Protein AF-A0A8S1HW71-F1 (afdb_monomer_lite)

Structure (mmCIF, N/CA/C/O backbone):
data_AF-A0A8S1HW71-F1
#
_entry.id   AF-A0A8S1HW71-F1
#
loop_
_atom_site.group_PDB
_atom_site.id
_atom_site.type_symbol
_atom_site.label_atom_id
_atom_site.label_alt_id
_atom_site.label_comp_id
_atom_site.label_asym_id
_atom_site.label_entity_id
_atom_site.label_seq_id
_atom_site.pdbx_PDB_ins_code
_atom_site.Cartn_x
_atom_site.Cartn_y
_atom_site.Cartn_z
_atom_site.occupancy
_atom_site.B_iso_or_equiv
_atom_site.auth_seq_id
_atom_site.auth_comp_id
_atom_site.auth_asym_id
_atom_site.auth_atom_id
_atom_site.pdbx_PDB_model_num
ATOM 1 N N . MET A 1 1 ? -9.263 -50.826 41.112 1.00 39.62 1 MET A N 1
ATOM 2 C CA . MET A 1 1 ? -8.746 -49.508 41.526 1.00 39.62 1 MET A CA 1
ATOM 3 C C . MET A 1 1 ? -7.378 -49.355 40.882 1.00 39.62 1 MET A C 1
ATOM 5 O O . MET A 1 1 ? -6.538 -50.204 41.133 1.00 39.62 1 MET A O 1
ATOM 9 N N . ILE A 1 2 ? -7.280 -48.391 39.962 1.00 37.78 2 ILE A N 1
ATOM 10 C CA . ILE A 1 2 ? -6.147 -47.737 39.270 1.00 37.78 2 ILE A CA 1
ATOM 11 C C . ILE A 1 2 ? -6.720 -47.390 37.885 1.00 37.78 2 ILE A C 1
ATOM 13 O O . ILE A 1 2 ? -6.918 -48.259 37.039 1.00 37.78 2 ILE A O 1
ATOM 17 N N . LEU A 1 3 ? -7.130 -46.129 37.744 1.00 34.22 3 LEU A N 1
ATOM 18 C CA . LEU A 1 3 ? -7.627 -45.517 36.515 1.00 34.22 3 LEU A CA 1
ATOM 19 C C . LEU A 1 3 ? -6.429 -44.887 35.801 1.00 34.22 3 LEU A C 1
ATOM 21 O O . LEU A 1 3 ? -5.681 -44.134 36.415 1.00 34.22 3 LEU A O 1
ATOM 25 N N . SER A 1 4 ? -6.262 -45.230 34.526 1.00 36.75 4 SER A N 1
ATOM 26 C CA . SER A 1 4 ? -5.288 -44.631 33.613 1.00 36.75 4 SER A CA 1
ATOM 27 C C . SER A 1 4 ? -5.707 -43.201 33.273 1.00 36.75 4 SER A C 1
ATOM 29 O O . SER A 1 4 ? -6.849 -42.967 32.874 1.00 36.75 4 SER A O 1
ATOM 31 N N . GLU A 1 5 ? -4.772 -42.268 33.426 1.00 39.00 5 GLU A N 1
ATOM 32 C CA . GLU A 1 5 ? -4.938 -40.832 33.210 1.00 39.00 5 GLU A CA 1
ATOM 33 C C . GLU A 1 5 ? -5.181 -40.495 31.731 1.00 39.00 5 GLU A C 1
ATOM 35 O O . GLU A 1 5 ? -4.517 -41.008 30.829 1.00 39.00 5 GLU A O 1
ATOM 40 N N . LYS A 1 6 ? -6.156 -39.609 31.499 1.00 35.66 6 LYS A N 1
ATOM 41 C CA . LYS A 1 6 ? -6.330 -38.860 30.253 1.00 35.66 6 LYS A CA 1
ATOM 42 C C . LYS A 1 6 ? -5.440 -37.623 30.339 1.00 35.66 6 LYS A C 1
ATOM 44 O O . LYS A 1 6 ? -5.619 -36.825 31.253 1.00 35.66 6 LYS A O 1
ATOM 49 N N . VAL A 1 7 ? -4.548 -37.439 29.372 1.00 36.91 7 VAL A N 1
ATOM 50 C CA . VAL A 1 7 ? -3.836 -36.172 29.173 1.00 36.91 7 VAL A CA 1
ATOM 51 C C . VAL A 1 7 ? -4.633 -35.342 28.167 1.00 36.91 7 VAL A C 1
ATOM 53 O O . VAL A 1 7 ? -4.848 -35.771 27.035 1.00 36.91 7 VAL A O 1
ATOM 56 N N . SER A 1 8 ? -5.104 -34.182 28.617 1.00 33.44 8 SER A N 1
ATOM 57 C CA . SER A 1 8 ? -5.686 -33.109 27.805 1.00 33.44 8 SER A CA 1
ATOM 58 C C . SER A 1 8 ? -4.623 -32.017 27.654 1.00 33.44 8 SER A C 1
ATOM 60 O O . SER A 1 8 ? -4.017 -31.672 28.667 1.00 33.44 8 SER A O 1
ATOM 62 N N . PRO A 1 9 ? -4.359 -31.467 26.459 1.00 36.03 9 PRO A N 1
ATOM 63 C CA . PRO A 1 9 ? -3.511 -30.290 26.340 1.00 36.03 9 PRO A CA 1
ATOM 64 C C . PRO A 1 9 ? -4.330 -29.021 26.617 1.00 36.03 9 PRO A C 1
ATOM 66 O O . PRO A 1 9 ? -5.230 -28.675 25.852 1.00 36.03 9 PRO A O 1
ATOM 69 N N . ASP A 1 10 ? -4.010 -28.347 27.723 1.00 32.25 10 ASP A N 1
ATOM 70 C CA . ASP A 1 10 ? -4.411 -26.965 27.993 1.00 32.25 10 ASP A CA 1
ATOM 71 C C . ASP A 1 10 ? -3.719 -26.031 26.989 1.00 32.25 10 ASP A C 1
ATOM 73 O O . ASP A 1 10 ? -2.493 -25.926 26.956 1.00 32.25 10 ASP A O 1
ATOM 77 N N . TYR A 1 11 ? -4.515 -25.347 26.168 1.00 33.41 11 TYR A N 1
ATOM 78 C CA . TYR A 1 11 ? -4.090 -24.180 25.400 1.00 33.41 11 TYR A CA 1
ATOM 79 C C . TYR A 1 11 ? -4.525 -22.929 26.163 1.00 33.41 11 TYR A C 1
ATOM 81 O O . TYR A 1 11 ? -5.637 -22.435 25.997 1.00 33.41 11 TYR A O 1
ATOM 89 N N . THR A 1 12 ? -3.627 -22.401 26.987 1.00 35.25 12 THR A N 1
ATOM 90 C CA . THR A 1 12 ? -3.709 -21.029 27.496 1.00 35.25 12 THR A CA 1
ATOM 91 C C . THR A 1 12 ? -2.371 -20.355 27.238 1.00 35.25 12 THR A C 1
ATOM 93 O O . THR A 1 12 ? -1.457 -20.465 28.050 1.00 35.25 12 THR A O 1
ATOM 96 N N . ASN A 1 13 ? -2.247 -19.676 26.096 1.00 34.91 13 ASN A N 1
ATOM 97 C CA . ASN A 1 13 ? -1.233 -18.640 25.929 1.00 34.91 13 ASN A CA 1
ATOM 98 C C . ASN A 1 13 ? -1.902 -17.294 26.194 1.00 34.91 13 ASN A C 1
ATOM 100 O O . ASN A 1 13 ? -2.591 -16.729 25.348 1.00 34.91 13 ASN A O 1
ATOM 104 N N . ASP A 1 14 ? -1.711 -16.862 27.431 1.00 35.50 14 ASP A N 1
ATOM 105 C CA . ASP A 1 14 ? -1.925 -15.523 27.949 1.00 35.50 14 ASP A CA 1
ATOM 106 C C . ASP A 1 14 ? -0.895 -14.589 27.289 1.00 35.50 14 ASP A C 1
ATOM 108 O O . ASP A 1 14 ? 0.295 -14.642 27.598 1.00 35.50 14 ASP A O 1
ATOM 112 N N . VAL A 1 15 ? -1.328 -13.794 26.308 1.00 36.97 15 VAL A N 1
ATOM 113 C CA . VAL A 1 15 ? -0.521 -12.711 25.726 1.00 36.97 15 VAL A CA 1
ATOM 114 C C . VAL A 1 15 ? -1.067 -11.410 26.289 1.00 36.97 15 VAL A C 1
ATOM 116 O O . VAL A 1 15 ? -1.850 -10.705 25.659 1.00 36.97 15 VAL A O 1
ATOM 119 N N . SER A 1 16 ? -0.693 -11.117 27.530 1.00 39.41 16 SER A N 1
ATOM 120 C CA . SER A 1 16 ? -0.980 -9.840 28.167 1.00 39.41 16 SER A CA 1
ATOM 121 C C . SER A 1 16 ? 0.298 -9.274 28.783 1.00 39.41 16 SER A C 1
ATOM 123 O O . SER A 1 16 ? 0.842 -9.829 29.734 1.00 39.41 16 SER A O 1
ATOM 125 N N . LYS A 1 17 ? 0.664 -8.096 28.263 1.00 37.34 17 LYS A N 1
ATOM 126 C CA . LYS A 1 17 ? 1.333 -6.992 28.964 1.00 37.34 17 LYS A CA 1
ATOM 127 C C . LYS A 1 17 ? 2.817 -7.161 29.280 1.00 37.34 17 LYS A C 1
ATOM 129 O O . LYS A 1 17 ? 3.179 -7.419 30.415 1.00 37.34 17 LYS A O 1
ATOM 134 N N . ASP A 1 18 ? 3.636 -6.768 28.309 1.00 32.91 18 ASP A N 1
ATOM 135 C CA . ASP A 1 18 ? 4.897 -6.066 28.569 1.00 32.91 18 ASP A CA 1
ATOM 136 C C . ASP A 1 18 ? 5.065 -4.922 27.550 1.00 32.91 18 ASP A C 1
ATOM 138 O O . ASP A 1 18 ? 5.831 -4.995 26.594 1.00 32.91 18 ASP A O 1
ATOM 142 N N . PHE A 1 19 ? 4.306 -3.837 27.743 1.00 37.56 19 PHE A N 1
ATOM 143 C CA . PHE A 1 19 ? 4.608 -2.545 27.120 1.00 37.56 19 PHE A CA 1
ATOM 144 C C . PHE A 1 19 ? 5.728 -1.878 27.929 1.00 37.56 19 PHE A C 1
ATOM 146 O O . PHE A 1 19 ? 5.490 -1.301 28.994 1.00 37.56 19 PHE A O 1
ATOM 153 N N . LEU A 1 20 ? 6.965 -1.987 27.442 1.00 31.84 20 LEU A N 1
ATOM 154 C CA . LEU A 1 20 ? 8.115 -1.273 27.996 1.00 31.84 20 LEU A CA 1
ATOM 155 C C . LEU A 1 20 ? 8.081 0.223 27.608 1.00 31.84 20 LEU A C 1
ATOM 157 O O . LEU A 1 20 ? 7.573 0.582 26.545 1.00 31.84 20 LEU A O 1
ATOM 161 N N . PRO A 1 21 ? 8.628 1.124 28.447 1.00 33.38 21 PRO A N 1
ATOM 162 C CA . PRO A 1 21 ? 8.597 2.562 28.200 1.00 33.38 21 PRO A CA 1
ATOM 163 C C . PRO A 1 21 ? 9.678 2.964 27.182 1.00 33.38 21 PRO A C 1
ATOM 165 O O . PRO A 1 21 ? 10.867 2.986 27.503 1.00 33.38 21 PRO A O 1
ATOM 168 N N . PHE A 1 22 ? 9.276 3.310 25.957 1.00 34.25 22 PHE A N 1
ATOM 169 C CA . PHE A 1 22 ? 10.193 3.710 24.885 1.00 34.25 22 PHE A CA 1
ATOM 170 C C . PHE A 1 22 ? 10.829 5.089 25.147 1.00 34.25 22 PHE A C 1
ATOM 172 O O . PHE A 1 22 ? 10.153 6.119 25.186 1.00 34.25 22 PHE A O 1
ATOM 179 N N . LYS A 1 23 ? 12.159 5.112 25.315 1.00 28.73 23 LYS A N 1
ATOM 180 C CA . LYS A 1 23 ? 13.001 6.318 25.336 1.00 28.73 23 LYS A CA 1
ATOM 181 C C . LYS A 1 23 ? 13.637 6.524 23.956 1.00 28.73 23 LYS A C 1
ATOM 183 O O . LYS A 1 23 ? 14.448 5.709 23.555 1.00 28.73 23 LYS A O 1
ATOM 188 N N . ASN A 1 24 ? 13.305 7.638 23.300 1.00 32.97 24 ASN A N 1
ATOM 189 C CA . ASN A 1 24 ? 14.103 8.412 22.327 1.00 32.97 24 ASN A CA 1
ATOM 190 C C . ASN A 1 24 ? 15.183 7.693 21.486 1.00 32.97 24 ASN A C 1
ATOM 192 O O . ASN A 1 24 ? 16.311 8.176 21.401 1.00 32.97 24 ASN A O 1
ATOM 196 N N . GLU A 1 25 ? 14.831 6.625 20.786 1.00 28.47 25 GLU A N 1
ATOM 197 C CA . GLU A 1 25 ? 15.665 6.038 19.738 1.00 28.47 25 GLU A CA 1
ATOM 198 C C . GLU A 1 25 ? 14.789 5.889 18.487 1.00 28.47 25 GLU A C 1
ATOM 200 O O . GLU A 1 25 ? 13.653 5.423 18.549 1.00 28.47 25 GLU A O 1
ATOM 205 N N . GLN A 1 26 ? 15.271 6.431 17.368 1.00 31.22 26 GLN A N 1
ATOM 206 C CA . GLN A 1 26 ? 14.587 6.443 16.076 1.00 31.22 26 GLN A CA 1
ATOM 207 C C . GLN A 1 26 ? 14.594 5.032 15.484 1.00 31.22 26 GLN A C 1
ATOM 209 O O . GLN A 1 26 ? 15.420 4.709 14.632 1.00 31.22 26 GLN A O 1
ATOM 214 N N . TYR A 1 27 ? 13.687 4.191 15.956 1.00 27.80 27 TYR A N 1
ATOM 215 C CA . TYR A 1 27 ? 13.429 2.886 15.374 1.00 27.80 27 TYR A CA 1
ATOM 216 C C . TYR A 1 27 ? 12.517 3.059 14.157 1.00 27.80 27 TYR A C 1
ATOM 218 O O . TYR A 1 27 ? 11.415 3.599 14.255 1.00 27.80 27 TYR A O 1
ATOM 226 N N . MET A 1 28 ? 13.015 2.659 12.988 1.00 27.14 28 MET A N 1
ATOM 227 C CA . MET A 1 28 ? 12.242 2.604 11.752 1.00 27.14 28 MET A CA 1
ATOM 228 C C . MET A 1 28 ? 11.650 1.203 11.673 1.00 27.14 28 MET A C 1
ATOM 230 O O . MET A 1 28 ? 12.304 0.262 11.240 1.00 27.14 28 MET A O 1
ATOM 234 N N . PHE A 1 29 ? 10.437 1.051 12.177 1.00 29.52 29 PHE A N 1
ATOM 235 C CA . PHE A 1 29 ? 9.774 -0.240 12.200 1.00 29.52 29 PHE A CA 1
ATOM 236 C C . PHE A 1 29 ? 9.128 -0.531 10.848 1.00 29.52 29 PHE A C 1
ATOM 238 O O . PHE A 1 29 ? 8.573 0.375 10.217 1.00 29.52 29 PHE A O 1
ATOM 245 N N . THR A 1 30 ? 9.136 -1.801 10.444 1.00 34.84 30 THR A N 1
ATOM 246 C CA . THR A 1 30 ? 8.197 -2.264 9.427 1.00 34.84 30 THR A CA 1
ATOM 247 C C . THR A 1 30 ? 6.871 -2.530 10.087 1.00 34.84 30 THR A C 1
ATOM 249 O O . THR A 1 30 ? 6.766 -3.385 10.974 1.00 34.84 30 THR A O 1
ATOM 252 N N . ALA A 1 31 ? 5.866 -1.791 9.646 1.00 48.28 31 ALA A N 1
ATOM 253 C CA . ALA A 1 31 ? 4.531 -1.946 10.165 1.00 48.28 31 ALA A CA 1
ATOM 254 C C . ALA A 1 31 ? 3.528 -2.400 9.117 1.00 48.28 31 ALA A C 1
ATOM 256 O O . ALA A 1 31 ? 3.678 -2.184 7.919 1.00 48.28 31 ALA A O 1
ATOM 257 N N . VAL A 1 32 ? 2.521 -3.100 9.602 1.00 50.88 32 VAL A N 1
ATOM 258 C CA . VAL A 1 32 ? 1.496 -3.755 8.812 1.00 50.88 32 VAL A CA 1
ATOM 259 C C . VAL A 1 32 ? 0.204 -3.046 9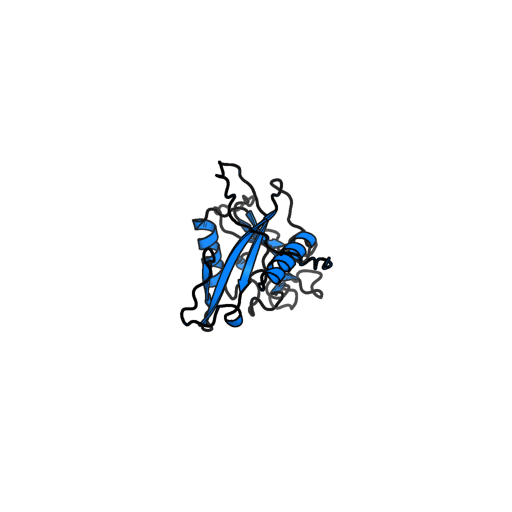.099 1.00 50.88 32 VAL A C 1
ATOM 261 O O . VAL A 1 32 ? -0.161 -2.858 10.260 1.00 50.88 32 VAL A O 1
ATOM 264 N N . ILE A 1 33 ? -0.446 -2.612 8.029 1.00 53.00 33 ILE A N 1
ATOM 265 C CA . ILE A 1 33 ? -1.682 -1.867 8.130 1.00 53.00 33 ILE A CA 1
ATOM 266 C C . ILE A 1 33 ? -2.808 -2.836 7.804 1.00 53.00 33 ILE A C 1
ATOM 268 O O . ILE A 1 33 ? -2.898 -3.260 6.666 1.00 53.00 33 ILE A O 1
ATOM 272 N N . GLN A 1 34 ? -3.617 -3.231 8.778 1.00 52.00 34 GLN A N 1
ATOM 273 C CA . GLN A 1 34 ? -4.632 -4.275 8.601 1.00 52.00 34 GLN A CA 1
ATOM 274 C C . GLN A 1 34 ? -6.025 -3.685 8.436 1.00 52.00 34 GLN A C 1
ATOM 276 O O . GLN A 1 34 ? -6.423 -2.941 9.318 1.00 52.00 34 GLN A O 1
ATOM 281 N N . ALA A 1 35 ? -6.771 -4.048 7.389 1.00 48.25 35 ALA A N 1
ATOM 282 C CA . ALA A 1 35 ? -8.181 -3.693 7.210 1.00 48.25 35 ALA A CA 1
ATOM 283 C C . ALA A 1 35 ? -9.103 -4.917 7.371 1.00 48.25 35 ALA A C 1
ATOM 285 O O . ALA A 1 35 ? -8.786 -6.005 6.879 1.00 48.25 35 ALA A O 1
ATOM 286 N N . ALA A 1 36 ? -10.236 -4.737 8.055 1.00 54.53 36 ALA A N 1
ATOM 287 C CA . ALA A 1 36 ? -11.315 -5.722 8.190 1.00 54.53 36 ALA A CA 1
ATOM 288 C C . ALA A 1 36 ? -12.631 -5.157 7.625 1.00 54.53 36 ALA A C 1
ATOM 290 O O . ALA A 1 36 ? -12.899 -3.968 7.791 1.00 54.53 36 ALA A O 1
ATOM 291 N N . ASP A 1 37 ? -13.425 -6.012 6.973 1.00 51.53 37 ASP A N 1
ATOM 292 C CA . ASP A 1 37 ? -14.764 -5.695 6.451 1.00 51.53 37 ASP A CA 1
ATOM 293 C C . ASP A 1 37 ? -15.850 -5.890 7.534 1.00 51.53 37 ASP A C 1
ATOM 295 O O . ASP A 1 37 ? -15.637 -6.588 8.528 1.00 51.53 37 ASP A O 1
ATOM 299 N N . GLU A 1 38 ? -17.042 -5.324 7.329 1.00 47.16 38 GLU A N 1
ATOM 300 C CA . GLU A 1 38 ? -18.175 -5.331 8.268 1.00 47.16 38 GLU A CA 1
ATOM 301 C C . GLU A 1 38 ? -18.544 -6.736 8.775 1.00 47.16 38 GLU A C 1
ATOM 303 O O . GLU A 1 38 ? -19.018 -6.893 9.899 1.00 47.16 38 GLU A O 1
ATOM 308 N N . ALA A 1 39 ? -18.301 -7.779 7.973 1.00 41.66 39 ALA A N 1
ATOM 309 C CA . ALA A 1 39 ? -18.652 -9.162 8.295 1.00 41.66 39 ALA A CA 1
ATOM 310 C C . ALA A 1 39 ? -17.805 -9.799 9.419 1.00 41.66 39 ALA A C 1
ATOM 312 O O . ALA A 1 39 ? -18.205 -10.831 9.968 1.00 41.66 39 ALA A O 1
ATOM 313 N N . THR A 1 40 ? -16.648 -9.228 9.767 1.00 43.66 40 THR A N 1
ATOM 314 C CA . THR A 1 40 ? -15.814 -9.673 10.902 1.00 43.66 40 THR A CA 1
ATOM 315 C C . THR A 1 40 ? -16.001 -8.824 12.160 1.00 43.66 40 THR A C 1
ATOM 317 O O . THR A 1 40 ? -15.540 -9.228 13.232 1.00 43.66 40 THR A O 1
ATOM 320 N N . CYS A 1 41 ? -16.736 -7.714 12.073 1.00 38.66 41 CYS A N 1
ATOM 321 C CA . CYS A 1 41 ? -17.197 -6.948 13.225 1.00 38.66 41 CYS A CA 1
ATOM 322 C C . CYS A 1 41 ? -18.447 -7.619 13.821 1.00 38.66 41 CYS A C 1
ATOM 324 O O . CYS A 1 41 ? -19.387 -7.976 13.114 1.00 38.66 41 CYS A O 1
ATOM 326 N N . SER A 1 42 ? -18.437 -7.851 15.136 1.00 38.31 42 SER A N 1
ATOM 327 C CA . SER A 1 42 ? -19.538 -8.502 15.861 1.00 38.31 42 SER A CA 1
ATOM 328 C C . SER A 1 42 ? -20.899 -7.858 15.518 1.00 38.31 42 SER A C 1
ATOM 330 O O . SER A 1 42 ? -20.984 -6.632 15.503 1.00 38.31 42 SER A O 1
ATOM 332 N N . PRO A 1 43 ? -21.978 -8.636 15.293 1.00 41.81 43 PRO A N 1
ATOM 333 C CA . PRO A 1 43 ? -23.263 -8.140 14.777 1.00 41.81 43 PRO A CA 1
ATOM 334 C C . PRO A 1 43 ? -24.086 -7.255 15.741 1.00 41.81 43 PRO A C 1
ATOM 336 O O . PRO A 1 43 ? -25.242 -6.946 15.447 1.00 41.81 43 PRO A O 1
ATOM 339 N N . ASP A 1 44 ? -23.527 -6.812 16.869 1.00 43.31 44 ASP A N 1
ATOM 340 C CA . ASP A 1 44 ? -24.218 -5.944 17.830 1.00 43.31 44 ASP A CA 1
ATOM 341 C C . ASP A 1 44 ? -23.967 -4.453 17.536 1.00 43.31 44 ASP A C 1
ATOM 343 O O . ASP A 1 44 ? -23.104 -3.809 18.116 1.00 43.31 44 ASP A O 1
ATOM 347 N N . MET A 1 45 ? -24.752 -3.939 16.582 1.00 42.06 45 MET A N 1
ATOM 348 C CA . MET A 1 45 ? -25.315 -2.580 16.407 1.00 42.06 45 MET A CA 1
ATOM 349 C C . MET A 1 45 ? -24.663 -1.346 17.076 1.00 42.06 45 MET A C 1
ATOM 351 O O . MET A 1 45 ? -25.361 -0.431 17.506 1.00 42.06 45 MET A O 1
ATOM 355 N N . ASN A 1 46 ? -23.341 -1.263 17.055 1.00 51.91 46 ASN A N 1
ATOM 356 C CA . ASN A 1 46 ? -22.565 -0.040 16.872 1.00 51.91 46 ASN A CA 1
ATOM 357 C C . ASN A 1 46 ? -21.275 -0.500 16.189 1.00 51.91 46 ASN A C 1
ATOM 359 O O . ASN A 1 46 ? -20.451 -1.139 16.835 1.00 51.91 46 ASN A O 1
ATOM 363 N N . LEU A 1 47 ? -21.136 -0.261 14.878 1.00 62.88 47 LEU A N 1
ATOM 364 C CA . LEU A 1 47 ? -19.921 -0.576 14.110 1.00 62.88 47 LEU A CA 1
ATOM 365 C C . LEU A 1 47 ? -18.772 0.322 14.591 1.00 62.88 47 LEU A C 1
ATOM 367 O O . LEU A 1 47 ? -18.424 1.329 13.976 1.00 62.88 47 LEU A O 1
ATOM 371 N N . GLU A 1 48 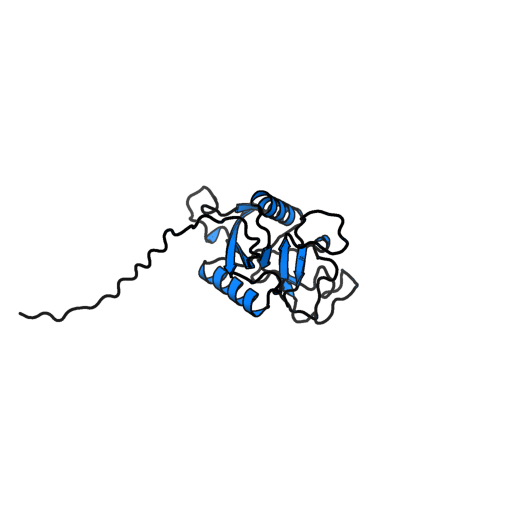? -18.237 -0.008 15.757 1.00 74.06 48 GLU A N 1
ATOM 372 C CA . GLU A 1 48 ? -17.043 0.586 16.324 1.00 74.06 48 GLU A CA 1
ATOM 373 C C . GLU A 1 48 ? -15.864 -0.331 16.024 1.00 74.06 48 GLU A C 1
ATOM 375 O O . GLU A 1 48 ? -15.946 -1.559 16.131 1.00 74.06 48 GLU A O 1
ATOM 380 N N . CYS A 1 49 ? -14.759 0.283 15.615 1.00 79.62 49 CYS A N 1
ATOM 381 C CA . CYS A 1 49 ? -13.519 -0.443 15.433 1.00 79.62 49 CYS A CA 1
ATOM 382 C C . CYS A 1 49 ? -13.016 -0.985 16.777 1.00 79.62 49 CYS A C 1
ATOM 384 O O . CYS A 1 49 ? -13.280 -0.365 17.812 1.00 79.62 49 CYS A O 1
ATOM 386 N N . PRO A 1 50 ? -12.290 -2.121 16.784 1.00 80.69 50 PRO A N 1
ATOM 387 C CA . PRO A 1 50 ? -11.673 -2.618 18.006 1.00 80.69 50 PRO A CA 1
ATOM 388 C C . PRO A 1 50 ? -10.776 -1.554 18.657 1.00 80.69 50 PRO A C 1
ATOM 390 O O . PRO A 1 50 ? -10.309 -0.622 18.000 1.00 80.69 50 PRO A O 1
ATOM 393 N N . GLU A 1 51 ? -10.520 -1.688 19.957 1.00 79.50 51 GLU A N 1
ATOM 394 C CA . GLU A 1 51 ? -9.657 -0.753 20.685 1.00 79.50 51 GLU A CA 1
ATOM 395 C C . GLU A 1 51 ? -8.284 -0.623 19.999 1.00 79.50 51 GLU A C 1
ATOM 397 O O . GLU A 1 51 ? -7.720 -1.619 19.557 1.00 79.50 51 GLU A O 1
ATOM 402 N N . GLU A 1 52 ? -7.765 0.606 19.893 1.00 80.31 52 GLU A N 1
ATOM 403 C CA . GLU A 1 52 ? -6.523 0.977 19.178 1.00 80.31 52 GLU A CA 1
ATOM 404 C C . GLU A 1 52 ? -6.582 0.947 17.637 1.00 80.31 52 GLU A C 1
ATOM 406 O O . GLU A 1 52 ? -5.645 1.414 16.981 1.00 80.31 52 GLU A O 1
ATOM 411 N N . TRP A 1 53 ? -7.684 0.486 17.038 1.00 84.00 53 TRP A N 1
ATOM 412 C CA . TRP A 1 53 ? -7.898 0.555 15.591 1.00 84.00 53 TRP A CA 1
ATOM 413 C C . TRP A 1 53 ? -8.461 1.923 15.216 1.00 84.00 53 TRP A C 1
ATOM 415 O O . TRP A 1 53 ? -9.343 2.466 15.884 1.00 84.00 53 TRP A O 1
ATOM 425 N N . PHE A 1 54 ? -7.968 2.489 14.121 1.00 84.69 54 PHE A N 1
ATOM 426 C CA . PHE A 1 54 ? -8.486 3.738 13.589 1.00 84.69 54 PHE A CA 1
ATOM 427 C C . PHE A 1 54 ? -9.583 3.469 12.561 1.00 84.69 54 PHE A C 1
ATOM 429 O O . PHE A 1 54 ? -9.522 2.506 11.803 1.00 84.69 54 PHE A O 1
ATOM 436 N N . ARG A 1 55 ? -10.598 4.328 12.544 1.00 85.06 55 ARG A N 1
ATOM 437 C CA . ARG A 1 55 ? -11.765 4.191 11.675 1.00 85.06 55 ARG A CA 1
ATOM 438 C C . ARG A 1 55 ? -11.637 5.070 10.432 1.00 85.06 55 ARG A C 1
ATOM 440 O O . ARG A 1 55 ? -11.328 6.254 10.555 1.00 85.06 55 ARG A O 1
ATOM 447 N N . ILE A 1 56 ? -11.955 4.512 9.268 1.00 83.44 56 ILE A N 1
ATOM 448 C CA . ILE A 1 56 ? -12.245 5.235 8.027 1.00 83.44 56 ILE A CA 1
ATOM 449 C C . ILE A 1 56 ? -13.688 4.947 7.632 1.00 83.44 56 ILE A C 1
ATOM 451 O O . ILE A 1 56 ? -14.083 3.793 7.498 1.00 83.44 56 ILE A O 1
ATOM 455 N N . ASP A 1 57 ? -14.456 6.007 7.406 1.00 82.00 57 ASP A N 1
ATOM 456 C CA . ASP A 1 57 ? -15.775 5.911 6.790 1.00 82.00 57 ASP A CA 1
ATOM 457 C C . ASP A 1 57 ? -15.634 6.050 5.276 1.00 82.00 57 ASP A C 1
ATOM 459 O O . ASP A 1 57 ? -15.174 7.087 4.784 1.00 82.00 57 ASP A O 1
ATOM 463 N N . ARG A 1 58 ? -16.024 5.013 4.533 1.00 78.62 58 ARG A N 1
ATOM 464 C CA . ARG A 1 58 ? -15.955 5.019 3.074 1.00 78.62 58 ARG A CA 1
ATOM 465 C C . ARG A 1 58 ? -17.197 5.635 2.449 1.00 78.62 58 ARG A C 1
ATOM 467 O O . ARG A 1 58 ? -18.294 5.651 3.008 1.00 78.62 58 ARG A O 1
ATOM 474 N N . SER A 1 59 ? -17.028 6.112 1.217 1.00 79.25 59 SER A N 1
ATOM 475 C CA . SER A 1 59 ? -18.113 6.732 0.441 1.00 79.25 59 SER A CA 1
ATOM 476 C C . SER A 1 59 ? -19.300 5.800 0.147 1.00 79.25 59 SER A C 1
ATOM 478 O O . SER A 1 59 ? -20.401 6.282 -0.115 1.00 79.25 59 SER A O 1
ATOM 480 N N . ASP A 1 60 ? -19.099 4.483 0.205 1.00 76.25 60 ASP A N 1
ATOM 481 C CA . ASP A 1 60 ? -20.120 3.451 -0.005 1.00 76.25 60 ASP A CA 1
ATOM 482 C C . ASP A 1 60 ? -20.833 3.029 1.292 1.00 76.25 60 ASP A C 1
ATOM 484 O O . ASP A 1 60 ? -21.617 2.085 1.286 1.00 76.25 60 ASP A O 1
ATOM 488 N N . SER A 1 61 ? -20.635 3.780 2.381 1.00 71.81 61 SER A N 1
ATOM 489 C CA . SER A 1 61 ? -21.152 3.501 3.729 1.00 71.81 61 SER A CA 1
ATOM 490 C C . SER A 1 61 ? -20.512 2.307 4.438 1.00 71.81 61 SER A C 1
ATOM 492 O O . SER A 1 61 ? -20.968 1.981 5.530 1.00 71.81 61 SER A O 1
ATOM 494 N N . THR A 1 62 ? -19.460 1.700 3.876 1.00 78.56 62 THR A N 1
ATOM 495 C CA . THR A 1 62 ? -18.668 0.697 4.598 1.00 78.56 62 THR A CA 1
ATOM 496 C C . THR A 1 62 ? -17.737 1.364 5.609 1.00 78.56 62 THR A C 1
ATOM 498 O O . THR A 1 62 ? -17.240 2.478 5.400 1.00 78.56 62 THR A O 1
ATOM 501 N N . VAL A 1 63 ? -17.496 0.680 6.727 1.00 81.00 63 VAL A N 1
ATOM 502 C CA . VAL A 1 63 ? -16.547 1.121 7.753 1.00 81.00 63 VAL A CA 1
ATOM 503 C C . VAL A 1 63 ? -15.291 0.276 7.680 1.00 81.00 63 VAL A C 1
ATOM 505 O O . VAL A 1 63 ? -15.341 -0.949 7.726 1.00 81.00 63 VAL A O 1
ATOM 508 N N . TRP A 1 64 ? -14.155 0.952 7.593 1.00 81.31 64 TRP A N 1
ATOM 509 C CA . TRP A 1 64 ? -12.843 0.338 7.557 1.00 81.31 64 TRP A CA 1
ATOM 510 C C . TRP A 1 64 ? -12.128 0.577 8.870 1.00 81.31 64 TRP A C 1
ATOM 512 O O . TRP A 1 64 ? -11.915 1.717 9.281 1.00 81.31 64 TRP A O 1
ATOM 522 N N . CYS A 1 65 ? -11.745 -0.509 9.525 1.00 84.25 65 CYS A N 1
ATOM 523 C CA . CYS A 1 65 ? -10.950 -0.452 10.735 1.00 84.25 65 CYS A CA 1
ATOM 524 C C . CYS A 1 65 ? -9.520 -0.786 10.386 1.00 84.25 65 CYS A C 1
ATOM 526 O O . CYS A 1 65 ? -9.255 -1.857 9.846 1.00 84.25 65 CYS A O 1
ATOM 528 N N . ILE A 1 66 ? -8.616 0.121 10.725 1.00 84.75 66 ILE A N 1
ATOM 529 C CA . ILE A 1 66 ? -7.215 0.002 10.400 1.00 84.75 66 ILE A CA 1
ATOM 530 C C . ILE A 1 66 ? -6.362 -0.042 11.663 1.00 84.75 66 ILE A C 1
ATOM 532 O O . ILE A 1 66 ? -6.358 0.886 12.472 1.00 84.75 66 ILE A O 1
ATOM 536 N N . PHE A 1 67 ? -5.575 -1.102 11.790 1.00 84.31 67 PHE A N 1
ATOM 537 C CA . PHE A 1 67 ? -4.555 -1.225 12.824 1.00 84.31 67 PHE A CA 1
ATOM 538 C C . PHE A 1 67 ? -3.165 -1.087 12.229 1.00 84.31 67 PHE A C 1
ATOM 540 O O . PHE A 1 67 ? -2.877 -1.670 11.187 1.00 84.31 67 PHE A O 1
ATOM 547 N N . VAL A 1 68 ? -2.301 -0.335 12.908 1.00 84.44 68 VAL A N 1
ATOM 548 C CA . VAL A 1 68 ? -0.891 -0.188 12.543 1.00 84.44 68 VAL A CA 1
ATOM 549 C C . VAL A 1 68 ? -0.066 -0.984 13.546 1.00 84.44 68 VAL A C 1
ATOM 551 O O . VAL A 1 68 ? 0.126 -0.549 14.678 1.00 84.44 68 VAL A O 1
ATOM 554 N N . SER A 1 69 ? 0.404 -2.158 13.129 1.00 77.50 69 SER A N 1
ATOM 555 C CA . SER A 1 69 ? 1.227 -3.049 13.955 1.00 77.50 69 SER A CA 1
ATOM 556 C C . SER A 1 69 ? 2.685 -2.961 13.559 1.00 77.50 69 SER A C 1
ATOM 558 O O . SER A 1 69 ? 2.960 -2.984 12.370 1.00 77.50 69 SER A O 1
ATOM 560 N N . PHE A 1 70 ? 3.613 -2.960 14.509 1.00 71.31 70 PHE A N 1
ATOM 561 C CA . PHE A 1 70 ? 5.044 -3.075 14.235 1.00 71.31 70 PHE A CA 1
ATOM 562 C C . PHE A 1 70 ? 5.457 -4.544 14.313 1.00 71.31 70 PHE A C 1
ATOM 564 O O . PHE A 1 70 ? 5.404 -5.141 15.386 1.00 71.31 70 PHE A O 1
ATOM 571 N N . LEU A 1 71 ? 5.832 -5.142 13.180 1.00 60.66 71 LEU A N 1
ATOM 572 C CA . LEU A 1 71 ? 6.165 -6.571 13.133 1.00 60.66 71 LEU A CA 1
ATOM 573 C C . LEU A 1 71 ? 7.656 -6.857 13.302 1.00 60.66 71 LEU A C 1
ATOM 575 O O . LEU A 1 71 ? 8.018 -7.994 13.599 1.00 60.66 71 LEU A O 1
ATOM 579 N N . MET A 1 72 ? 8.526 -5.875 13.065 1.00 59.19 72 MET A N 1
ATOM 580 C CA . MET A 1 72 ? 9.966 -6.111 12.992 1.00 59.19 72 MET A CA 1
ATOM 581 C C . MET A 1 72 ? 10.764 -4.893 13.467 1.00 59.19 72 MET A C 1
ATOM 583 O O . MET A 1 72 ? 10.531 -3.772 13.003 1.00 59.19 72 MET A O 1
ATOM 587 N N . ASP A 1 73 ? 11.732 -5.148 14.351 1.00 55.34 73 ASP A N 1
ATOM 588 C CA . ASP A 1 73 ? 12.826 -4.229 14.660 1.00 55.34 73 ASP A CA 1
ATOM 589 C C . ASP A 1 73 ? 13.825 -4.278 13.502 1.00 55.34 73 ASP A C 1
ATOM 591 O O . ASP A 1 73 ? 14.566 -5.252 13.350 1.00 55.34 73 ASP A O 1
ATOM 595 N N . PHE A 1 74 ? 13.836 -3.245 12.663 1.00 54.41 74 PHE A N 1
ATOM 596 C CA . PHE A 1 74 ? 14.860 -3.103 11.635 1.00 54.41 74 PHE A CA 1
ATOM 597 C C . PHE A 1 74 ? 15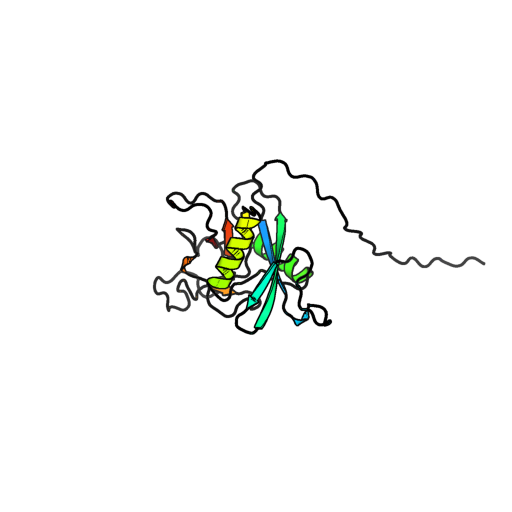.992 -2.206 12.106 1.00 54.41 74 PHE A C 1
ATOM 599 O O . PHE A 1 74 ? 15.776 -1.156 12.720 1.00 54.41 74 PHE A O 1
ATOM 606 N N . GLU A 1 75 ? 17.217 -2.598 11.749 1.00 52.66 75 GLU A N 1
ATOM 607 C CA . GLU A 1 75 ? 18.309 -1.641 11.682 1.00 52.66 75 GLU A CA 1
ATOM 608 C C . GLU A 1 75 ? 17.889 -0.534 10.712 1.00 52.66 75 GLU A C 1
ATOM 610 O O . GLU A 1 75 ? 17.486 -0.794 9.570 1.00 52.66 75 GLU A O 1
ATOM 615 N N . GLN A 1 76 ? 17.950 0.699 11.218 1.00 51.81 76 GLN A N 1
ATOM 616 C CA . GLN A 1 76 ? 17.815 1.934 10.459 1.00 51.81 76 GLN A CA 1
ATOM 617 C C . GLN A 1 76 ? 18.456 1.733 9.070 1.00 51.81 76 GLN A C 1
ATOM 619 O O . GLN A 1 76 ? 19.624 1.362 8.996 1.00 51.81 76 GLN A O 1
ATOM 624 N N . TYR A 1 77 ? 17.702 1.963 7.990 1.00 55.31 77 TYR A N 1
ATOM 625 C CA . TYR A 1 77 ? 18.158 1.976 6.584 1.00 55.31 77 TYR A CA 1
ATOM 626 C C . TYR A 1 77 ? 18.142 0.669 5.772 1.00 55.31 77 TYR A C 1
ATOM 628 O O . TYR A 1 77 ? 18.560 0.708 4.613 1.00 55.31 77 TYR A O 1
ATOM 636 N N . THR A 1 78 ? 17.638 -0.460 6.278 1.00 65.56 78 THR A N 1
ATOM 637 C CA . THR A 1 78 ? 17.355 -1.596 5.373 1.00 65.56 78 THR A CA 1
ATOM 638 C C . THR A 1 78 ? 16.057 -1.361 4.605 1.00 65.56 78 THR A C 1
ATOM 640 O O . THR A 1 78 ? 15.030 -1.001 5.182 1.00 65.56 78 THR A O 1
ATOM 643 N N . LEU A 1 79 ? 16.115 -1.503 3.277 1.00 70.88 79 LEU A N 1
ATOM 644 C CA . LEU A 1 79 ? 14.925 -1.398 2.443 1.00 70.88 79 LEU A CA 1
ATOM 645 C C . LEU A 1 79 ? 14.072 -2.656 2.638 1.00 70.88 79 LEU A C 1
ATOM 647 O O . LEU A 1 79 ? 14.620 -3.761 2.711 1.00 70.88 79 LEU A O 1
ATOM 651 N N . PRO A 1 80 ? 12.748 -2.495 2.784 1.00 75.06 80 PRO A N 1
ATOM 652 C CA . PRO A 1 80 ? 11.863 -3.616 3.001 1.00 75.06 80 PRO A CA 1
ATOM 653 C C . PRO A 1 80 ? 11.886 -4.521 1.773 1.00 75.06 80 PRO A C 1
ATOM 655 O O . PRO A 1 80 ? 12.045 -4.024 0.658 1.00 75.06 80 PRO A O 1
ATOM 658 N N . THR A 1 81 ? 11.675 -5.821 1.984 1.00 84.81 81 THR A N 1
ATOM 659 C CA . THR A 1 81 ? 11.729 -6.837 0.926 1.00 84.81 81 THR A CA 1
ATOM 660 C C . THR A 1 81 ? 10.390 -7.490 0.621 1.00 84.81 81 THR A C 1
ATOM 662 O O . THR A 1 81 ? 9.486 -7.523 1.459 1.00 84.81 81 THR A O 1
ATOM 665 N N . GLU A 1 82 ? 10.251 -8.069 -0.573 1.00 87.38 82 GLU A N 1
ATOM 666 C CA . GLU A 1 82 ? 9.029 -8.794 -0.954 1.00 87.38 82 GLU A CA 1
ATOM 667 C C . GLU A 1 82 ? 8.716 -9.965 -0.001 1.00 87.38 82 GLU A C 1
ATOM 669 O O . GLU A 1 82 ? 7.558 -10.198 0.352 1.00 87.38 82 GLU A O 1
ATOM 674 N N . ALA A 1 83 ? 9.740 -10.666 0.496 1.00 87.50 83 ALA A N 1
ATOM 675 C CA . ALA A 1 83 ? 9.563 -11.732 1.485 1.00 87.50 83 ALA A CA 1
ATOM 676 C C . ALA A 1 83 ? 8.969 -11.204 2.805 1.00 87.50 83 ALA A C 1
ATOM 678 O O . ALA A 1 83 ? 8.129 -11.854 3.434 1.00 87.50 83 ALA A O 1
ATOM 679 N N . GLN A 1 84 ? 9.374 -10.000 3.211 1.00 85.06 84 GLN A N 1
ATOM 680 C CA . GLN A 1 84 ? 8.840 -9.332 4.395 1.00 85.06 84 GLN A CA 1
ATOM 681 C C . GLN A 1 84 ? 7.413 -8.838 4.165 1.00 85.06 84 GLN A C 1
ATOM 683 O O . GLN A 1 84 ? 6.584 -8.979 5.061 1.00 85.06 84 GLN A O 1
ATOM 688 N N . TRP A 1 85 ? 7.101 -8.335 2.967 1.00 88.38 85 TRP A N 1
ATOM 689 C CA . TRP A 1 85 ? 5.727 -8.005 2.591 1.00 88.38 85 TRP A CA 1
ATOM 690 C C . TRP A 1 85 ? 4.827 -9.244 2.678 1.00 88.38 85 TRP A C 1
ATOM 692 O O . TRP A 1 85 ? 3.739 -9.179 3.241 1.00 88.38 85 TRP A O 1
ATOM 702 N N . SER A 1 86 ? 5.293 -10.401 2.187 1.00 89.00 86 SER A N 1
ATOM 703 C CA . SER A 1 86 ? 4.522 -11.652 2.265 1.00 89.00 86 SER A CA 1
ATOM 704 C C . SER A 1 86 ? 4.294 -12.083 3.711 1.00 89.00 86 SER A C 1
ATOM 706 O O . SER A 1 86 ? 3.179 -12.433 4.075 1.00 89.00 86 SER A O 1
ATOM 708 N N . THR A 1 87 ? 5.329 -11.994 4.550 1.00 85.75 87 THR A N 1
ATOM 709 C CA . THR A 1 87 ? 5.229 -12.298 5.987 1.00 85.75 87 THR A CA 1
ATOM 710 C C . THR A 1 87 ? 4.224 -11.375 6.686 1.00 85.75 87 THR A C 1
ATOM 712 O O . THR A 1 87 ? 3.465 -11.806 7.552 1.00 85.75 87 THR A O 1
ATOM 715 N N . ALA A 1 88 ? 4.199 -10.101 6.294 1.00 84.81 88 ALA A N 1
ATOM 716 C CA . ALA A 1 88 ? 3.248 -9.120 6.790 1.00 84.81 88 ALA A CA 1
ATOM 717 C C . ALA A 1 88 ? 1.802 -9.438 6.389 1.00 84.81 88 ALA A C 1
ATOM 719 O O . ALA A 1 88 ? 0.914 -9.379 7.238 1.00 84.81 88 ALA A O 1
ATOM 720 N N . GLU A 1 89 ? 1.559 -9.808 5.131 1.00 86.88 89 GLU A N 1
ATOM 721 C CA . GLU A 1 89 ? 0.231 -10.229 4.675 1.00 86.88 89 GLU A CA 1
ATOM 722 C C . GLU A 1 89 ? -0.227 -11.510 5.387 1.00 86.88 89 GLU A C 1
ATOM 724 O O . GLU A 1 89 ? -1.358 -11.565 5.859 1.00 86.88 89 GLU A O 1
ATOM 729 N N . ASP A 1 90 ? 0.652 -12.501 5.565 1.00 85.50 90 ASP A N 1
ATOM 730 C CA . ASP A 1 90 ? 0.330 -13.729 6.306 1.00 85.50 90 ASP A CA 1
ATOM 731 C C . ASP A 1 90 ? -0.082 -13.428 7.759 1.00 85.50 90 ASP A C 1
ATOM 733 O O . ASP A 1 90 ? -1.025 -14.028 8.284 1.00 85.50 90 ASP A O 1
ATOM 737 N N . ALA A 1 91 ? 0.571 -12.452 8.400 1.00 81.50 91 ALA A N 1
ATOM 738 C CA . ALA A 1 91 ? 0.192 -11.977 9.729 1.00 81.50 91 ALA A CA 1
ATOM 739 C C . ALA A 1 91 ? -1.174 -11.260 9.741 1.00 81.50 91 ALA A C 1
ATOM 741 O O . ALA A 1 91 ? -1.907 -11.371 10.725 1.00 81.50 91 ALA A O 1
ATOM 742 N N . CYS A 1 92 ? -1.549 -10.561 8.661 1.00 82.94 92 CYS A N 1
ATOM 743 C CA . CYS A 1 92 ? -2.907 -10.026 8.484 1.00 82.94 92 CYS A CA 1
ATOM 744 C C . CYS A 1 92 ? -3.934 -11.142 8.372 1.00 82.94 92 CYS A C 1
ATOM 746 O O . CYS A 1 92 ? -4.904 -11.191 9.130 1.00 82.94 92 CYS A O 1
ATOM 748 N N . VAL A 1 93 ? -3.679 -12.091 7.476 1.00 84.44 93 VAL A N 1
ATOM 749 C CA . VAL A 1 93 ? -4.590 -13.201 7.206 1.00 84.44 93 VAL A CA 1
ATOM 750 C C . VAL A 1 93 ? -4.823 -14.036 8.468 1.00 84.44 93 VAL A C 1
ATOM 752 O O . VAL A 1 93 ? -5.960 -14.426 8.743 1.00 84.44 93 VAL A O 1
ATOM 755 N N . ALA A 1 94 ? -3.788 -14.252 9.288 1.00 81.19 94 ALA A N 1
ATOM 756 C CA . ALA A 1 94 ? -3.905 -14.932 10.580 1.00 81.19 94 ALA A CA 1
ATOM 757 C C . ALA A 1 94 ? -4.886 -14.235 11.547 1.00 81.19 94 ALA A C 1
ATOM 759 O O . ALA A 1 94 ? -5.570 -14.906 12.322 1.00 81.19 94 ALA A O 1
ATOM 760 N N . SER A 1 95 ? -5.007 -12.910 11.447 1.00 76.75 95 SER A N 1
ATOM 761 C CA . SER A 1 95 ? -5.943 -12.069 12.204 1.00 76.75 95 SER A CA 1
ATOM 762 C C . SER A 1 95 ? -7.262 -11.804 11.467 1.00 76.75 95 SER A C 1
ATOM 764 O O . SER A 1 95 ? -8.064 -10.994 11.926 1.00 76.75 95 SER A O 1
ATOM 766 N N . ARG A 1 96 ? -7.525 -12.508 10.353 1.00 82.19 96 ARG A N 1
ATOM 767 C CA . ARG A 1 96 ? -8.702 -12.321 9.481 1.00 82.19 96 ARG A CA 1
ATOM 768 C C . ARG A 1 96 ? -8.814 -10.908 8.903 1.00 82.19 96 ARG A C 1
ATOM 770 O O . ARG A 1 96 ? -9.917 -10.386 8.741 1.00 82.19 96 ARG A O 1
ATOM 777 N N . THR A 1 97 ? -7.674 -10.305 8.602 1.00 84.50 97 THR A N 1
ATOM 778 C CA . THR A 1 97 ? -7.545 -8.983 7.986 1.00 84.50 97 THR A CA 1
ATOM 779 C C . THR A 1 97 ? -6.596 -9.053 6.790 1.00 84.50 97 THR A C 1
ATOM 781 O O . THR A 1 97 ? -6.057 -10.115 6.477 1.00 84.50 97 THR A O 1
ATOM 784 N N . HIS A 1 98 ? -6.379 -7.922 6.118 1.00 87.81 98 HIS A N 1
ATOM 785 C CA . HIS A 1 98 ? -5.453 -7.802 4.986 1.00 87.81 98 HIS A CA 1
ATOM 786 C C . HIS A 1 98 ? -4.648 -6.512 5.050 1.00 87.81 98 HIS A C 1
ATOM 788 O O . HIS A 1 98 ? -5.111 -5.540 5.648 1.00 87.81 98 HIS A O 1
ATOM 794 N N . LEU A 1 99 ? -3.488 -6.473 4.391 1.00 89.62 99 LEU A N 1
ATOM 795 C CA . LEU A 1 99 ? -2.747 -5.231 4.204 1.00 89.62 99 LEU A CA 1
ATOM 796 C C . LEU A 1 99 ? -3.633 -4.153 3.550 1.00 89.62 99 LEU A C 1
ATOM 798 O O . LEU A 1 99 ? -4.290 -4.413 2.549 1.00 89.62 99 LEU A O 1
ATOM 802 N N . THR A 1 100 ? -3.647 -2.934 4.089 1.00 89.31 100 THR A N 1
ATOM 803 C CA . THR A 1 100 ? -4.641 -1.907 3.738 1.00 89.31 100 THR A CA 1
ATOM 804 C C . THR A 1 100 ? -4.515 -1.411 2.307 1.00 89.31 100 THR A C 1
ATOM 806 O O . THR A 1 100 ? -3.421 -1.370 1.738 1.00 89.31 100 THR A O 1
ATOM 809 N N . GLY A 1 101 ? -5.624 -0.902 1.777 1.00 89.19 101 GLY A N 1
ATOM 810 C CA . GLY A 1 101 ? -5.646 -0.050 0.596 1.00 89.19 101 GLY A CA 1
ATOM 811 C C . GLY A 1 101 ? -6.373 1.263 0.841 1.00 89.19 101 GLY A C 1
ATOM 812 O O . GLY A 1 101 ? -6.915 1.487 1.923 1.00 89.19 101 GLY A O 1
ATOM 813 N N . PHE A 1 102 ? -6.360 2.121 -0.176 1.00 87.62 102 PHE A N 1
ATOM 814 C CA . PHE A 1 102 ? -7.051 3.408 -0.174 1.00 87.62 102 PHE A CA 1
ATOM 815 C C . PHE A 1 102 ? -7.903 3.516 -1.433 1.00 87.62 102 PHE A C 1
ATOM 817 O O . PHE A 1 102 ? -7.398 3.300 -2.537 1.00 87.62 102 PHE A O 1
ATOM 824 N N . GLU A 1 103 ? -9.173 3.879 -1.283 1.00 86.19 103 GLU A N 1
ATOM 825 C CA . GLU A 1 103 ? -10.043 4.156 -2.427 1.00 86.19 103 GLU A CA 1
ATOM 826 C C . GLU A 1 103 ? -9.678 5.489 -3.079 1.00 86.19 103 GLU A C 1
ATOM 828 O O . GLU A 1 103 ? -9.735 5.643 -4.296 1.00 86.19 103 GLU A O 1
ATOM 833 N N . ASP A 1 104 ? -9.287 6.494 -2.305 1.00 87.25 104 ASP A N 1
ATOM 834 C CA . ASP A 1 104 ? -8.984 7.802 -2.864 1.00 87.25 104 ASP A CA 1
ATOM 835 C C . ASP A 1 104 ? -8.008 8.615 -2.014 1.00 87.25 104 ASP A C 1
ATOM 837 O O . ASP A 1 104 ? -7.514 8.205 -0.959 1.00 87.25 104 ASP A O 1
ATOM 841 N N . LEU A 1 105 ? -7.701 9.805 -2.530 1.00 88.75 105 LEU A N 1
ATOM 842 C CA . LEU A 1 105 ? -6.814 10.759 -1.890 1.00 88.75 105 LEU A CA 1
ATOM 843 C C . LEU A 1 105 ? -7.322 11.202 -0.509 1.00 88.75 105 LEU A C 1
ATOM 845 O O . LEU A 1 105 ? -6.503 11.569 0.333 1.00 88.75 105 LEU A O 1
ATOM 849 N N . GLN A 1 106 ? -8.635 11.182 -0.263 1.00 89.31 106 GLN A N 1
ATOM 850 C CA . GLN A 1 106 ? -9.183 11.542 1.039 1.00 89.31 106 GLN A CA 1
ATOM 851 C C . GLN A 1 106 ? -8.835 10.469 2.073 1.00 89.31 106 GLN A C 1
ATOM 853 O O . GLN A 1 106 ? -8.281 10.823 3.111 1.00 89.31 106 GLN A O 1
ATOM 858 N N . GLU A 1 107 ? -9.067 9.185 1.777 1.00 87.81 107 GLU A N 1
ATOM 859 C CA . GLU A 1 107 ? -8.682 8.080 2.673 1.00 87.81 107 GLU A CA 1
ATOM 860 C C . GLU A 1 107 ? -7.180 8.085 2.970 1.00 87.81 107 GLU A C 1
ATOM 862 O O . GLU A 1 107 ? -6.764 7.969 4.123 1.00 87.81 107 GLU A O 1
ATOM 867 N N . TYR A 1 108 ? -6.360 8.304 1.939 1.00 89.19 108 TYR A N 1
ATOM 868 C CA . TYR A 1 108 ? -4.914 8.427 2.105 1.00 89.19 108 TYR A CA 1
ATOM 869 C C . TYR A 1 108 ? -4.526 9.588 3.020 1.00 89.19 108 TYR A C 1
ATOM 871 O O . TYR A 1 108 ? -3.658 9.435 3.872 1.00 89.19 108 TYR A O 1
ATOM 879 N N . ASN A 1 109 ? -5.139 10.763 2.853 1.00 88.88 109 ASN A N 1
ATOM 880 C CA . ASN A 1 109 ? -4.807 11.920 3.680 1.00 88.88 109 ASN A CA 1
ATOM 881 C C . ASN A 1 109 ? -5.269 11.725 5.135 1.00 88.88 109 ASN A C 1
ATOM 883 O O . ASN A 1 109 ? -4.509 12.050 6.038 1.00 88.88 109 ASN A O 1
ATOM 887 N N . VAL A 1 110 ? -6.442 11.123 5.369 1.00 87.94 110 VAL A N 1
ATOM 888 C CA . VAL A 1 110 ? -6.899 10.748 6.724 1.00 87.94 110 VAL A CA 1
ATOM 889 C C . VAL A 1 110 ? -5.910 9.781 7.378 1.00 87.94 110 VAL A C 1
ATOM 891 O O . VAL A 1 110 ? -5.543 9.951 8.541 1.00 87.94 110 VAL A O 1
ATOM 894 N N . PHE A 1 111 ? -5.424 8.795 6.621 1.00 87.12 111 PHE A N 1
ATOM 895 C CA . PHE A 1 111 ? -4.371 7.899 7.084 1.00 87.12 111 PHE A CA 1
ATOM 896 C C . PHE A 1 111 ? -3.073 8.656 7.407 1.00 87.12 111 PHE A C 1
ATOM 898 O O . PHE A 1 111 ? -2.503 8.464 8.478 1.00 87.12 111 PHE A O 1
ATOM 905 N N . VAL A 1 112 ? -2.617 9.552 6.527 1.00 87.94 112 VAL A N 1
ATOM 906 C CA . VAL A 1 112 ? -1.424 10.382 6.766 1.00 87.94 112 VAL A CA 1
ATOM 907 C C . VAL A 1 112 ? -1.565 11.214 8.040 1.00 87.94 112 VAL A C 1
ATOM 909 O O . VAL A 1 112 ? -0.625 11.253 8.833 1.00 87.94 112 VAL A O 1
ATOM 912 N N . ASP A 1 113 ? -2.725 11.825 8.275 1.00 88.06 113 ASP A N 1
ATOM 913 C CA . 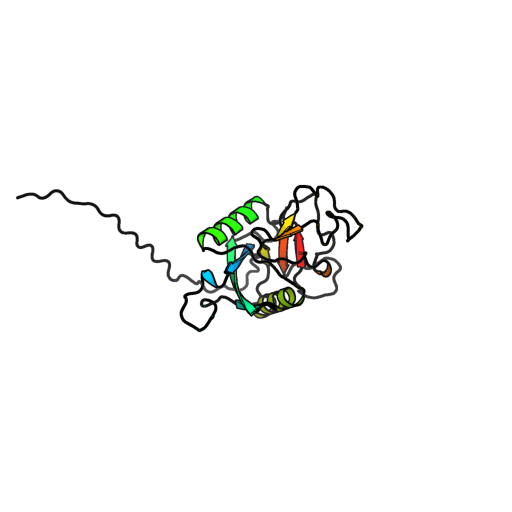ASP A 1 113 ? -3.003 12.602 9.485 1.00 88.06 113 ASP A CA 1
ATOM 914 C C . ASP A 1 113 ? -2.908 11.721 10.741 1.00 88.06 113 ASP A C 1
ATOM 916 O O . ASP A 1 113 ? -2.190 12.058 11.683 1.00 88.06 113 ASP A O 1
ATOM 920 N N . TYR A 1 114 ? -3.492 10.519 10.712 1.00 86.06 114 TYR A N 1
ATOM 921 C CA . TYR A 1 114 ? -3.355 9.536 11.795 1.00 86.06 114 TYR A CA 1
ATOM 922 C C . TYR A 1 114 ? -1.890 9.124 12.058 1.00 86.06 114 TYR A C 1
ATOM 924 O O . TYR A 1 114 ? -1.460 8.962 13.211 1.00 86.06 114 TYR A O 1
ATOM 932 N N . MET A 1 115 ? -1.094 8.958 10.998 1.00 85.06 115 MET A N 1
ATOM 933 C CA . MET A 1 115 ? 0.335 8.645 11.107 1.00 85.06 115 MET A CA 1
ATOM 934 C C . MET A 1 115 ? 1.148 9.825 11.657 1.00 85.06 115 MET A C 1
ATOM 936 O O . MET A 1 115 ? 2.123 9.620 12.392 1.00 85.06 115 MET A O 1
ATOM 940 N N . ASN A 1 116 ? 0.762 11.057 11.318 1.00 83.88 116 ASN A N 1
ATOM 941 C CA . ASN A 1 116 ? 1.367 12.293 11.813 1.00 83.88 116 ASN A CA 1
ATOM 942 C C . ASN A 1 116 ? 1.096 12.493 13.305 1.00 83.88 116 ASN A C 1
ATOM 944 O O . ASN A 1 116 ? 2.049 12.647 14.073 1.00 83.88 116 ASN A O 1
ATOM 948 N N . ASP A 1 117 ? -0.166 12.400 13.722 1.00 83.06 117 ASP A N 1
ATOM 949 C CA . ASP A 1 117 ? -0.596 12.622 15.106 1.00 83.06 117 ASP A CA 1
ATOM 950 C C . ASP A 1 117 ? 0.060 11.638 16.077 1.00 83.06 117 ASP A C 1
ATOM 952 O O . ASP A 1 117 ? 0.506 12.008 17.165 1.00 83.06 117 ASP A O 1
ATOM 956 N N . GLY A 1 118 ? 0.197 10.379 15.655 1.00 74.75 118 GLY A N 1
ATOM 957 C CA . GLY A 1 118 ? 0.852 9.348 16.453 1.00 74.75 118 GLY A CA 1
ATOM 958 C C . GLY A 1 118 ? 2.381 9.370 16.414 1.00 74.75 118 GLY A C 1
ATOM 959 O O . GLY A 1 118 ? 2.984 8.486 17.013 1.00 74.75 118 GLY A O 1
ATOM 960 N N . LYS A 1 119 ? 3.017 10.306 15.686 1.00 70.31 119 LYS A N 1
ATOM 961 C CA . LYS A 1 119 ? 4.474 10.316 15.422 1.00 70.31 119 LYS A CA 1
ATOM 962 C C . LYS A 1 119 ? 4.999 8.955 14.940 1.00 70.31 119 LYS A C 1
ATOM 964 O O . LYS A 1 119 ? 6.087 8.521 15.309 1.00 70.31 119 LYS A O 1
ATOM 969 N N . LYS A 1 120 ? 4.196 8.280 14.114 1.00 73.38 120 LYS A N 1
ATOM 970 C CA . LYS A 1 120 ? 4.472 6.941 13.588 1.00 73.38 120 LYS A CA 1
ATOM 971 C C . LYS A 1 120 ? 5.392 7.029 12.371 1.00 73.38 120 LYS A C 1
ATOM 973 O O . LYS A 1 120 ? 4.952 6.861 11.238 1.00 73.38 120 LYS A O 1
ATOM 978 N N . ASP A 1 121 ? 6.648 7.392 12.587 1.00 79.19 121 ASP A N 1
ATOM 979 C CA . ASP A 1 121 ? 7.661 7.401 11.524 1.00 79.19 121 ASP A CA 1
ATOM 980 C C . ASP A 1 121 ? 8.074 5.957 11.200 1.00 79.19 121 ASP A C 1
ATOM 982 O O . ASP A 1 121 ? 7.963 5.079 12.056 1.00 79.19 121 ASP A O 1
ATOM 986 N N . GLY A 1 122 ? 8.453 5.658 9.957 1.00 78.75 122 GLY A N 1
ATOM 987 C CA . GLY A 1 122 ? 8.720 4.275 9.554 1.00 78.75 122 GLY A CA 1
ATOM 988 C C . GLY A 1 122 ? 8.384 3.942 8.106 1.00 78.75 122 GLY A C 1
ATOM 989 O O . GLY A 1 122 ? 7.973 4.801 7.321 1.00 78.75 122 GLY A O 1
ATOM 990 N N . GLN A 1 123 ? 8.523 2.657 7.785 1.00 81.62 123 GLN A N 1
ATOM 991 C CA . GLN A 1 123 ? 8.087 2.072 6.521 1.00 81.62 123 GLN A CA 1
ATOM 992 C C . GLN A 1 123 ? 6.963 1.077 6.808 1.00 81.62 123 GLN A C 1
ATOM 994 O O . GLN A 1 123 ? 7.080 0.216 7.669 1.00 81.62 123 GLN A O 1
ATOM 999 N N . TYR A 1 124 ? 5.850 1.195 6.106 1.00 85.25 124 TYR A N 1
ATOM 1000 C CA . TYR A 1 124 ? 4.619 0.485 6.408 1.00 85.25 124 TYR A CA 1
ATOM 1001 C C . TYR A 1 124 ? 4.163 -0.251 5.157 1.00 85.25 124 TYR A C 1
ATOM 1003 O O . TYR A 1 124 ? 3.928 0.377 4.128 1.00 85.25 124 TYR A O 1
ATOM 1011 N N . PHE A 1 125 ? 4.038 -1.571 5.211 1.00 89.31 125 PHE A N 1
ATOM 1012 C CA . PHE A 1 125 ? 3.502 -2.319 4.083 1.00 89.31 125 PHE A CA 1
ATOM 1013 C C . PHE A 1 125 ? 2.029 -1.981 3.860 1.00 89.31 125 PHE A C 1
ATOM 1015 O O . PHE A 1 125 ? 1.250 -1.864 4.808 1.00 89.31 125 PHE A O 1
ATOM 1022 N N . ILE A 1 126 ? 1.662 -1.845 2.587 1.00 90.81 126 ILE A N 1
ATOM 1023 C CA . ILE A 1 126 ? 0.277 -1.694 2.138 1.00 90.81 126 ILE A CA 1
ATOM 1024 C C . ILE A 1 126 ? -0.065 -2.804 1.150 1.00 90.81 126 ILE A C 1
ATOM 1026 O O . ILE A 1 126 ? 0.818 -3.407 0.541 1.00 90.81 126 ILE A O 1
ATOM 1030 N N . GLY A 1 127 ? -1.353 -3.056 0.953 1.00 90.75 127 GLY A N 1
ATOM 1031 C CA . GLY A 1 127 ? -1.874 -4.159 0.155 1.00 90.75 127 GLY A CA 1
ATOM 1032 C C . GLY A 1 127 ? -1.727 -3.973 -1.350 1.00 90.75 127 GLY A C 1
ATOM 1033 O O . GLY A 1 127 ? -2.480 -4.577 -2.097 1.00 90.75 127 GLY A O 1
ATOM 1034 N N . ALA A 1 128 ? -0.819 -3.128 -1.837 1.00 91.50 128 ALA A N 1
ATOM 1035 C CA . ALA A 1 128 ? -0.637 -2.906 -3.268 1.00 91.50 128 ALA A CA 1
ATOM 1036 C C . ALA A 1 128 ? 0.493 -3.767 -3.844 1.00 91.50 128 ALA A C 1
ATOM 1038 O O . ALA A 1 128 ? 1.595 -3.825 -3.292 1.00 91.50 128 ALA A O 1
ATOM 1039 N N . LYS A 1 129 ? 0.219 -4.387 -4.997 1.00 91.94 129 LYS A N 1
ATOM 1040 C CA . LYS A 1 129 ? 1.165 -5.198 -5.771 1.00 91.94 129 LYS A CA 1
ATOM 1041 C C . LYS A 1 129 ? 1.155 -4.842 -7.250 1.00 91.94 129 LYS A C 1
ATOM 1043 O O . LYS A 1 129 ? 0.110 -4.530 -7.818 1.00 91.94 129 LYS A O 1
ATOM 1048 N N . LYS A 1 130 ? 2.321 -4.915 -7.883 1.00 92.62 130 LYS A N 1
ATOM 1049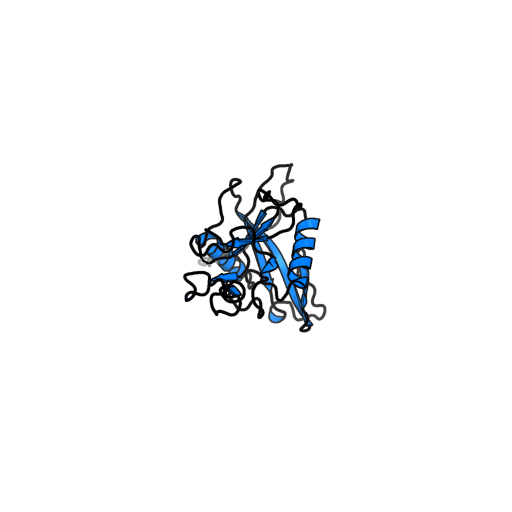 C CA . LYS A 1 130 ? 2.512 -4.771 -9.322 1.00 92.62 130 LYS A CA 1
ATOM 1050 C C . LYS A 1 130 ? 1.804 -5.917 -10.036 1.00 92.62 130 LYS A C 1
ATOM 1052 O O . LYS A 1 130 ? 1.845 -7.066 -9.599 1.00 92.62 130 LYS A O 1
ATOM 1057 N N . LYS A 1 131 ? 1.148 -5.608 -11.147 1.00 91.50 131 LYS A N 1
ATOM 1058 C CA . LYS A 1 131 ? 0.565 -6.614 -12.033 1.00 91.50 131 LYS A CA 1
ATOM 1059 C C . LYS A 1 131 ? 1.682 -7.376 -12.743 1.00 91.50 131 LYS A C 1
ATOM 1061 O O . LYS A 1 131 ? 2.623 -6.762 -13.242 1.00 91.50 131 LYS A O 1
ATOM 1066 N N . ALA A 1 132 ? 1.565 -8.700 -12.814 1.00 90.12 132 ALA A N 1
ATOM 1067 C CA . ALA A 1 132 ? 2.612 -9.569 -13.355 1.00 90.12 132 ALA A CA 1
ATOM 1068 C C . ALA A 1 132 ? 2.950 -9.257 -14.826 1.00 90.12 132 ALA A C 1
ATOM 1070 O O . ALA A 1 132 ? 4.094 -9.403 -15.251 1.00 90.12 132 ALA A O 1
ATOM 1071 N N . GLU A 1 133 ? 1.973 -8.787 -15.604 1.00 90.94 133 GLU A N 1
ATOM 1072 C CA . GLU A 1 133 ? 2.157 -8.365 -16.994 1.00 90.94 133 GLU A CA 1
ATOM 1073 C C . GLU A 1 133 ? 2.947 -7.052 -17.150 1.00 90.94 133 GLU A C 1
ATOM 1075 O O . GLU A 1 133 ? 3.421 -6.746 -18.245 1.00 90.94 133 GLU A O 1
ATOM 1080 N N . CYS A 1 134 ? 3.126 -6.283 -16.074 1.00 90.75 134 CYS A N 1
ATOM 1081 C CA . CYS A 1 134 ? 3.769 -4.976 -16.096 1.00 90.75 134 CYS A CA 1
ATOM 1082 C C . CYS A 1 134 ? 5.235 -5.053 -15.673 1.00 90.75 134 CYS A C 1
ATOM 1084 O O . CYS A 1 134 ? 5.619 -4.662 -14.574 1.00 90.75 134 CYS A O 1
ATOM 1086 N N . THR A 1 135 ? 6.085 -5.528 -16.585 1.00 88.44 135 THR A N 1
ATOM 1087 C CA . THR A 1 135 ? 7.538 -5.633 -16.363 1.00 88.44 135 THR A CA 1
ATOM 1088 C C . THR A 1 135 ? 8.274 -4.299 -16.492 1.00 88.44 135 THR A C 1
ATOM 1090 O O . THR A 1 135 ? 9.368 -4.143 -15.959 1.00 88.44 135 THR A O 1
ATOM 1093 N N . THR A 1 136 ? 7.692 -3.327 -17.196 1.00 87.06 136 THR A N 1
ATOM 1094 C CA . THR A 1 136 ? 8.242 -1.976 -17.378 1.00 87.06 136 THR A CA 1
ATOM 1095 C C . THR A 1 136 ? 7.144 -0.937 -17.213 1.00 87.06 136 THR A C 1
ATOM 1097 O O . THR A 1 136 ? 6.026 -1.156 -17.680 1.00 87.06 136 THR A O 1
ATOM 1100 N N . LEU A 1 137 ? 7.470 0.195 -16.588 1.00 86.06 137 LEU A N 1
ATOM 1101 C CA . LEU A 1 137 ? 6.537 1.308 -16.446 1.00 86.06 137 LEU A CA 1
ATOM 1102 C C . LEU A 1 137 ? 6.371 2.020 -17.792 1.00 86.06 137 LEU A C 1
ATOM 1104 O O . LEU A 1 137 ? 7.349 2.491 -18.375 1.00 86.06 137 LEU A O 1
ATOM 1108 N N . ASP A 1 138 ? 5.133 2.117 -18.267 1.00 87.56 138 ASP A N 1
ATOM 1109 C CA . ASP A 1 138 ? 4.810 2.905 -19.453 1.00 87.56 138 ASP A CA 1
ATOM 1110 C C . ASP A 1 138 ? 4.613 4.384 -19.056 1.00 87.56 138 ASP A C 1
ATOM 1112 O O . ASP A 1 138 ? 3.892 4.673 -18.094 1.00 87.56 138 ASP A O 1
ATOM 1116 N N . PRO A 1 139 ? 5.229 5.351 -19.764 1.00 83.69 139 PRO A N 1
ATOM 1117 C CA . PRO A 1 139 ? 5.032 6.774 -19.481 1.00 83.69 139 PRO A CA 1
ATOM 1118 C C . PRO A 1 139 ? 3.591 7.254 -19.737 1.00 83.69 139 PRO A C 1
ATOM 1120 O O . PRO A 1 139 ? 3.187 8.304 -19.232 1.00 83.69 139 PRO A O 1
ATOM 1123 N N . VAL A 1 140 ? 2.804 6.520 -20.527 1.00 86.88 140 VAL A N 1
ATOM 1124 C CA . VAL A 1 140 ? 1.404 6.826 -20.812 1.00 86.88 140 VAL A CA 1
ATOM 1125 C C . VAL A 1 140 ? 0.530 6.331 -19.662 1.00 86.88 140 VAL A C 1
ATOM 1127 O O . VAL A 1 140 ? 0.278 5.141 -19.504 1.00 86.88 140 VAL A O 1
ATOM 1130 N N . GLN A 1 141 ? -0.011 7.275 -18.892 1.00 80.56 141 GLN A N 1
ATOM 1131 C CA . GLN A 1 141 ? -0.832 7.018 -17.699 1.00 80.56 141 GLN A CA 1
ATOM 1132 C C . GLN A 1 141 ? -2.028 6.083 -17.940 1.00 80.56 141 GLN A C 1
ATOM 1134 O O . GLN A 1 141 ? -2.391 5.295 -17.071 1.00 80.56 141 GLN A O 1
ATOM 1139 N N . THR A 1 142 ? -2.643 6.156 -19.122 1.00 83.50 142 THR A N 1
ATOM 1140 C CA . THR A 1 142 ? -3.812 5.345 -19.492 1.00 83.50 142 THR A CA 1
ATOM 1141 C C . THR A 1 142 ? -3.458 3.939 -19.977 1.00 83.50 142 THR A C 1
ATOM 1143 O O . THR A 1 142 ? -4.361 3.130 -20.187 1.00 83.50 142 THR A O 1
ATOM 1146 N N . ASN A 1 143 ? -2.172 3.624 -20.159 1.00 90.69 143 ASN A N 1
ATOM 1147 C CA . ASN A 1 143 ? -1.725 2.277 -20.491 1.00 90.69 143 ASN A CA 1
ATOM 1148 C C . ASN A 1 143 ? -2.022 1.324 -19.309 1.00 90.69 143 ASN A C 1
ATOM 1150 O O . ASN A 1 143 ? -1.924 1.752 -18.154 1.00 90.69 143 ASN A O 1
ATOM 1154 N N . PRO A 1 144 ? -2.357 0.040 -19.551 1.00 88.00 144 PRO A N 1
ATOM 1155 C CA . PRO A 1 144 ? -2.475 -0.970 -18.493 1.00 88.00 144 PRO A CA 1
ATOM 1156 C C . PRO A 1 144 ? -1.268 -1.056 -17.546 1.00 88.00 144 PRO A C 1
ATOM 1158 O O . PRO A 1 144 ? -1.450 -1.354 -16.370 1.00 88.00 144 PRO A O 1
ATOM 1161 N N . CYS A 1 145 ? -0.069 -0.740 -18.041 1.00 90.62 145 CYS A N 1
ATOM 1162 C CA . CYS A 1 145 ? 1.177 -0.666 -17.277 1.00 90.62 145 CYS A CA 1
ATOM 1163 C C . CYS A 1 145 ? 1.681 0.767 -17.062 1.00 90.62 145 CYS A C 1
ATOM 1165 O O . CYS A 1 145 ? 2.848 0.976 -16.727 1.00 90.62 145 CYS A O 1
ATOM 1167 N N . GLY A 1 146 ? 0.804 1.757 -17.240 1.00 88.94 146 GLY A N 1
ATOM 1168 C CA . GLY A 1 146 ? 1.024 3.124 -16.783 1.00 88.94 146 GLY A CA 1
ATOM 1169 C C . GLY A 1 146 ? 0.915 3.228 -15.260 1.00 88.94 146 GLY A C 1
ATOM 1170 O O . GLY A 1 146 ? 0.360 2.345 -14.605 1.00 88.94 146 GLY A O 1
ATOM 1171 N N . LEU A 1 147 ? 1.421 4.323 -14.691 1.00 86.38 147 LEU A N 1
ATOM 1172 C CA . LEU A 1 147 ? 1.560 4.516 -13.239 1.00 86.38 147 LEU A CA 1
ATOM 1173 C C . LEU A 1 147 ? 0.270 4.268 -12.439 1.00 86.38 147 LEU A C 1
ATOM 1175 O O . LEU A 1 147 ? 0.328 3.674 -11.366 1.00 86.38 147 LEU A O 1
ATOM 1179 N N . LEU A 1 148 ? -0.884 4.683 -12.965 1.00 84.56 148 LEU A N 1
ATOM 1180 C CA . LEU A 1 148 ? -2.181 4.460 -12.319 1.00 84.56 148 LEU A CA 1
ATOM 1181 C C . LEU A 1 148 ? -2.592 2.982 -12.313 1.00 84.56 148 LEU A C 1
ATOM 1183 O O . LEU A 1 148 ? -3.168 2.500 -11.346 1.00 84.56 148 LEU A O 1
ATOM 1187 N N . ASN A 1 149 ? -2.300 2.249 -13.388 1.00 88.00 149 ASN A N 1
ATOM 1188 C CA . ASN A 1 149 ? -2.902 0.940 -13.644 1.00 88.00 149 ASN A CA 1
ATOM 1189 C C . ASN A 1 149 ? -1.966 -0.240 -13.381 1.00 88.00 149 ASN A C 1
ATOM 1191 O O . ASN A 1 149 ? -2.446 -1.371 -13.305 1.00 88.00 149 ASN A O 1
ATOM 1195 N N . ALA A 1 150 ? -0.660 -0.001 -13.260 1.00 90.81 150 ALA A N 1
ATOM 1196 C CA . ALA A 1 150 ? 0.337 -1.058 -13.133 1.00 90.81 150 ALA A CA 1
ATOM 1197 C C . ALA A 1 150 ? 0.305 -1.786 -11.784 1.00 90.81 150 ALA A C 1
ATOM 1199 O O . ALA A 1 150 ? 0.902 -2.852 -11.656 1.00 90.81 150 ALA A O 1
ATOM 1200 N N . PHE A 1 151 ? -0.390 -1.228 -10.793 1.00 91.94 151 PHE A N 1
ATOM 1201 C CA . PHE A 1 151 ? -0.560 -1.812 -9.469 1.00 91.94 151 PHE A CA 1
ATOM 1202 C C . PHE A 1 151 ? -2.027 -2.153 -9.221 1.00 91.94 151 PHE A C 1
ATOM 1204 O O . PHE A 1 151 ? -2.938 -1.539 -9.777 1.00 91.94 151 PHE A O 1
ATOM 1211 N N . THR A 1 152 ? -2.256 -3.152 -8.381 1.00 91.50 152 THR A N 1
ATOM 1212 C CA . THR A 1 152 ? -3.576 -3.573 -7.931 1.00 91.50 152 THR A CA 1
ATOM 1213 C C . THR A 1 152 ? -3.560 -3.807 -6.429 1.00 91.50 152 THR A C 1
ATOM 1215 O O . THR A 1 152 ? -2.532 -4.167 -5.853 1.00 91.50 152 THR A O 1
ATOM 1218 N N . TRP A 1 153 ? -4.708 -3.592 -5.801 1.00 90.50 153 TRP A N 1
ATOM 1219 C CA . TRP A 1 153 ? -4.923 -3.909 -4.402 1.00 90.50 153 TRP A CA 1
ATOM 1220 C C . TRP A 1 153 ? -5.122 -5.418 -4.248 1.00 90.50 153 TRP A C 1
ATOM 1222 O O . TRP A 1 153 ? -6.119 -5.991 -4.692 1.00 90.50 153 TRP A O 1
ATOM 1232 N N . PHE A 1 154 ? -4.138 -6.069 -3.641 1.00 86.88 154 PHE A N 1
ATOM 1233 C CA . PHE A 1 154 ? -4.174 -7.472 -3.271 1.00 86.88 154 PHE A CA 1
ATOM 1234 C C . PHE A 1 154 ? -5.391 -7.747 -2.380 1.00 86.88 154 PHE A C 1
ATOM 1236 O O . PHE A 1 154 ? -5.777 -6.910 -1.569 1.00 86.88 154 PHE A O 1
ATOM 1243 N N . ASN A 1 155 ? -6.040 -8.896 -2.574 1.00 83.94 155 ASN A N 1
ATOM 1244 C CA . ASN A 1 155 ? -7.274 -9.273 -1.873 1.00 83.94 155 ASN A CA 1
ATOM 1245 C C . ASN A 1 155 ? -8.447 -8.276 -1.993 1.00 83.94 155 ASN A C 1
ATOM 1247 O O . ASN A 1 155 ? -9.421 -8.389 -1.258 1.00 83.94 155 ASN A O 1
ATOM 1251 N N . GLY A 1 156 ? -8.403 -7.334 -2.945 1.00 81.44 156 GLY A N 1
ATOM 1252 C CA . GLY A 1 156 ? -9.510 -6.409 -3.196 1.00 81.44 156 GLY A CA 1
ATOM 1253 C C . GLY A 1 156 ? -9.703 -5.346 -2.113 1.00 81.44 156 GLY A C 1
ATOM 1254 O O . GLY A 1 156 ? -10.796 -4.805 -1.992 1.00 81.44 156 GLY A O 1
ATOM 1255 N N . VAL A 1 157 ? -8.653 -5.018 -1.350 1.00 82.25 157 VAL A N 1
ATOM 1256 C CA . VAL A 1 157 ? -8.702 -4.009 -0.270 1.00 82.25 157 VAL A CA 1
ATOM 1257 C C . VAL A 1 157 ? -8.974 -2.574 -0.759 1.00 82.25 157 VAL A C 1
ATOM 1259 O O . VAL A 1 157 ? -9.242 -1.655 0.009 1.00 82.25 157 VAL A O 1
ATOM 1262 N N . ALA A 1 158 ? -8.926 -2.337 -2.057 1.00 85.50 158 ALA A N 1
ATOM 1263 C CA . ALA A 1 158 ? -9.570 -1.182 -2.650 1.00 85.50 158 ALA A CA 1
ATOM 1264 C C . ALA A 1 158 ? -9.895 -1.484 -4.110 1.00 85.50 158 ALA A C 1
ATOM 1266 O O . ALA A 1 158 ? -9.281 -2.341 -4.752 1.00 85.50 158 ALA A O 1
ATOM 1267 N N . THR A 1 159 ? -10.892 -0.790 -4.636 1.00 83.94 159 THR A N 1
ATOM 1268 C CA . THR A 1 159 ? -11.381 -0.997 -6.002 1.00 83.94 159 THR A CA 1
ATOM 1269 C C . THR A 1 159 ? -10.789 0.004 -6.987 1.00 83.94 159 THR A C 1
ATOM 1271 O O . THR A 1 159 ? -10.673 -0.289 -8.180 1.00 83.94 159 THR A O 1
ATOM 1274 N N . LYS A 1 160 ? -10.383 1.180 -6.501 1.00 85.31 160 LYS A N 1
ATOM 1275 C CA . LYS A 1 160 ? -9.813 2.250 -7.322 1.00 85.31 160 LYS A CA 1
ATOM 1276 C C . LYS A 1 160 ? -8.295 2.106 -7.540 1.00 85.31 160 LYS A C 1
ATOM 1278 O O . LYS A 1 160 ? -7.612 1.471 -6.739 1.00 85.31 160 LYS A O 1
ATOM 1283 N N . PRO A 1 161 ? -7.745 2.689 -8.623 1.00 83.50 161 PRO A N 1
ATOM 1284 C CA . PRO A 1 161 ? -6.303 2.707 -8.889 1.00 83.50 161 PRO A CA 1
ATOM 1285 C C . PRO A 1 161 ? -5.476 3.359 -7.770 1.00 83.50 161 PRO A C 1
ATOM 1287 O O . PRO A 1 161 ? -5.987 4.184 -7.014 1.00 83.50 161 PRO A O 1
ATOM 1290 N N . LEU A 1 162 ? -4.176 3.045 -7.706 1.00 83.00 162 LEU A N 1
ATOM 1291 C CA . LEU A 1 162 ? -3.260 3.695 -6.760 1.00 83.00 162 LEU A CA 1
ATOM 1292 C C . LEU A 1 162 ? -3.139 5.203 -7.031 1.00 83.00 162 LEU A C 1
ATOM 1294 O O . LEU A 1 162 ? -3.161 5.659 -8.175 1.00 83.00 162 LEU A O 1
ATOM 1298 N N . ILE A 1 163 ? -2.938 5.972 -5.961 1.00 83.56 163 ILE A N 1
ATOM 1299 C CA . ILE A 1 163 ? -2.883 7.438 -6.000 1.00 83.56 163 ILE A CA 1
ATOM 1300 C C . ILE A 1 163 ? -1.537 7.890 -6.587 1.00 83.56 163 ILE A C 1
ATOM 1302 O O . ILE A 1 163 ? -0.503 7.861 -5.914 1.00 83.56 163 ILE A O 1
ATOM 1306 N N . SER A 1 164 ? -1.545 8.313 -7.853 1.00 79.69 164 SER A N 1
ATOM 1307 C CA . SER A 1 164 ? -0.335 8.646 -8.623 1.00 79.69 164 SER A CA 1
ATOM 1308 C C . SER A 1 164 ? 0.519 9.773 -8.036 1.00 79.69 164 SER A C 1
ATOM 1310 O O . SER A 1 164 ? 1.729 9.810 -8.237 1.00 79.69 164 SER A O 1
ATOM 1312 N N . GLU A 1 165 ? -0.086 10.687 -7.290 1.00 82.75 165 GLU A N 1
ATOM 1313 C CA . GLU A 1 165 ? 0.546 11.895 -6.764 1.00 82.75 165 GLU A CA 1
ATOM 1314 C C . GLU A 1 165 ? 1.321 11.647 -5.464 1.00 82.75 165 GLU A C 1
ATOM 1316 O O . GLU A 1 165 ? 1.923 12.572 -4.918 1.00 82.75 165 GLU A O 1
ATOM 1321 N N . LYS A 1 166 ? 1.282 10.418 -4.936 1.00 88.88 166 LYS A N 1
ATOM 1322 C CA . LYS A 1 166 ? 1.876 10.067 -3.641 1.00 88.88 166 LYS A CA 1
ATOM 1323 C C . LYS A 1 166 ? 3.150 9.248 -3.747 1.00 88.88 166 LYS A C 1
ATOM 1325 O O . LYS A 1 166 ? 3.736 8.946 -2.716 1.00 88.88 166 LYS A O 1
ATOM 1330 N N . TRP A 1 167 ? 3.609 8.915 -4.947 1.00 87.69 167 TRP A N 1
ATOM 1331 C CA . TRP A 1 167 ? 4.882 8.220 -5.119 1.00 87.69 167 TRP A CA 1
ATOM 1332 C C . TRP A 1 167 ? 6.068 9.107 -4.735 1.00 87.69 167 TRP A C 1
ATOM 1334 O O . TRP A 1 167 ? 6.125 10.287 -5.087 1.00 87.69 167 TRP A O 1
ATOM 1344 N N . ALA A 1 168 ? 7.030 8.526 -4.022 1.00 86.12 168 ALA A N 1
ATOM 1345 C CA . ALA A 1 168 ? 8.306 9.171 -3.750 1.00 86.12 168 ALA A CA 1
ATOM 1346 C C . ALA A 1 168 ? 9.070 9.430 -5.066 1.00 86.12 168 ALA A C 1
ATOM 1348 O O . ALA A 1 168 ? 8.912 8.670 -6.028 1.00 86.12 168 ALA A O 1
ATOM 1349 N N . PRO A 1 169 ? 9.943 10.453 -5.134 1.00 82.81 169 PRO A N 1
ATOM 1350 C CA . PRO A 1 169 ? 10.804 10.659 -6.294 1.00 82.81 169 PRO A CA 1
ATOM 1351 C C . PRO A 1 169 ? 11.585 9.388 -6.659 1.00 82.81 169 PRO A C 1
ATOM 1353 O O . PRO A 1 169 ? 12.165 8.731 -5.798 1.00 82.81 169 PRO A O 1
ATOM 1356 N N . GLY A 1 170 ? 11.576 9.025 -7.944 1.00 83.56 170 GLY A N 1
ATOM 1357 C CA . GLY A 1 170 ? 12.196 7.788 -8.434 1.00 83.56 170 GLY A CA 1
ATOM 1358 C C . GLY A 1 170 ? 11.374 6.513 -8.202 1.00 83.56 170 GLY A C 1
ATOM 1359 O O . GLY A 1 170 ? 11.825 5.438 -8.588 1.00 83.56 170 GLY A O 1
ATOM 1360 N N . SER A 1 171 ? 10.180 6.615 -7.610 1.00 86.44 171 SER A N 1
ATOM 1361 C CA . SER A 1 171 ? 9.220 5.515 -7.484 1.00 86.44 171 SER A CA 1
ATOM 1362 C C . SER A 1 171 ? 8.001 5.728 -8.390 1.00 86.44 171 SER A C 1
ATOM 1364 O O . SER A 1 171 ? 7.653 6.872 -8.689 1.00 86.44 171 SER A O 1
ATOM 1366 N N . PRO A 1 172 ? 7.328 4.648 -8.818 1.00 87.62 172 PRO A N 1
ATOM 1367 C CA . PRO A 1 172 ? 7.674 3.242 -8.604 1.00 87.62 172 PRO A CA 1
ATOM 1368 C C . PRO A 1 172 ? 8.914 2.821 -9.403 1.00 87.62 172 PRO A C 1
ATOM 1370 O O . PRO A 1 172 ? 9.091 3.241 -10.546 1.00 87.62 172 PRO A O 1
ATOM 1373 N N . ASN A 1 173 ? 9.743 1.948 -8.827 1.00 85.44 173 ASN A N 1
ATOM 1374 C CA . ASN A 1 173 ? 10.857 1.329 -9.539 1.00 85.44 173 ASN A CA 1
ATOM 1375 C C . ASN A 1 173 ? 10.539 -0.141 -9.825 1.00 85.44 173 ASN A C 1
ATOM 1377 O O . ASN A 1 173 ? 10.630 -0.989 -8.947 1.00 85.44 173 ASN A O 1
ATOM 1381 N N . PHE A 1 174 ? 10.213 -0.452 -11.081 1.00 86.19 174 PHE A N 1
ATOM 1382 C CA . PHE A 1 174 ? 9.806 -1.804 -11.487 1.00 86.19 174 PHE A CA 1
ATOM 1383 C C . PHE A 1 174 ? 10.956 -2.820 -11.479 1.00 86.19 174 PHE A C 1
ATOM 1385 O O . PHE A 1 174 ? 10.698 -4.010 -11.662 1.00 86.19 174 PHE A O 1
ATOM 1392 N N . SER A 1 175 ? 12.197 -2.357 -11.289 1.00 81.19 175 SER A N 1
ATOM 1393 C CA . SER A 1 175 ? 13.395 -3.200 -11.190 1.00 81.19 175 SER A CA 1
ATOM 1394 C C . SER A 1 175 ? 13.634 -3.727 -9.775 1.00 81.19 175 SER A C 1
ATOM 1396 O O . SER A 1 175 ? 14.336 -4.720 -9.620 1.00 81.19 175 SER A O 1
ATOM 1398 N N . ASN A 1 176 ? 13.065 -3.065 -8.764 1.00 71.50 176 ASN A N 1
ATOM 1399 C CA . ASN A 1 176 ? 13.331 -3.317 -7.350 1.00 71.50 176 ASN A CA 1
ATOM 1400 C C . ASN A 1 176 ? 12.043 -3.810 -6.679 1.00 71.50 176 ASN A C 1
ATOM 1402 O O . ASN A 1 176 ? 11.573 -3.173 -5.749 1.00 71.50 176 ASN A O 1
ATOM 1406 N N . GLY A 1 177 ? 11.428 -4.854 -7.237 1.00 82.38 177 GLY A N 1
ATOM 1407 C CA . GLY A 1 177 ? 10.305 -5.569 -6.629 1.00 82.38 177 GLY A CA 1
ATOM 1408 C C . GLY A 1 177 ? 8.892 -5.135 -7.031 1.00 82.38 177 GLY A C 1
ATOM 1409 O O . GLY A 1 177 ? 8.659 -4.205 -7.814 1.00 82.38 177 GLY A O 1
ATOM 1410 N N . ASP A 1 178 ? 7.932 -5.906 -6.518 1.00 90.69 178 ASP A N 1
ATOM 1411 C CA . ASP A 1 178 ? 6.530 -5.890 -6.949 1.00 90.69 178 ASP A CA 1
ATOM 1412 C C . ASP A 1 178 ? 5.586 -5.326 -5.886 1.00 90.69 178 ASP A C 1
ATOM 1414 O O . ASP A 1 178 ? 4.427 -5.043 -6.177 1.00 90.69 178 ASP A O 1
ATOM 1418 N N . CYS A 1 179 ? 6.048 -5.148 -4.653 1.00 91.75 179 CYS A N 1
ATOM 1419 C CA . CYS A 1 179 ? 5.208 -4.727 -3.536 1.00 91.75 179 CYS A CA 1
ATOM 1420 C C . CYS A 1 179 ? 5.370 -3.235 -3.236 1.00 91.75 179 CYS A C 1
ATOM 1422 O O . CYS A 1 179 ? 6.348 -2.613 -3.650 1.00 91.75 179 CYS A O 1
ATOM 1424 N N . VAL A 1 180 ? 4.415 -2.650 -2.508 1.00 90.75 180 VAL A N 1
ATOM 1425 C CA . VAL A 1 180 ? 4.432 -1.223 -2.156 1.00 90.75 180 VAL A CA 1
ATOM 1426 C C . VAL A 1 180 ? 4.456 -1.034 -0.642 1.00 90.75 180 VAL A C 1
ATOM 1428 O O . VAL A 1 180 ? 3.780 -1.740 0.109 1.00 90.75 180 VAL A O 1
ATOM 1431 N N . ALA A 1 181 ? 5.218 -0.039 -0.203 1.00 89.31 181 ALA A N 1
ATOM 1432 C CA . ALA A 1 181 ? 5.231 0.456 1.162 1.00 89.31 181 ALA A CA 1
ATOM 1433 C C . ALA A 1 181 ? 4.894 1.952 1.198 1.00 89.31 181 ALA A C 1
ATOM 1435 O O . ALA A 1 181 ? 5.234 2.716 0.293 1.00 89.31 181 ALA A O 1
ATOM 1436 N N . TYR A 1 182 ? 4.235 2.364 2.273 1.00 88.81 182 TYR A N 1
ATOM 1437 C CA . TYR A 1 182 ? 4.128 3.743 2.713 1.00 88.81 182 TYR A CA 1
ATOM 1438 C C . TYR A 1 182 ? 5.350 4.101 3.564 1.00 88.81 182 TYR A C 1
ATOM 1440 O O . TYR A 1 182 ? 5.685 3.394 4.507 1.00 88.81 182 TYR A O 1
ATOM 1448 N N . VAL A 1 183 ? 6.014 5.207 3.264 1.00 85.25 183 VAL A N 1
ATOM 1449 C CA . VAL A 1 183 ? 7.228 5.660 3.943 1.00 85.25 183 VAL A CA 1
ATOM 1450 C C . 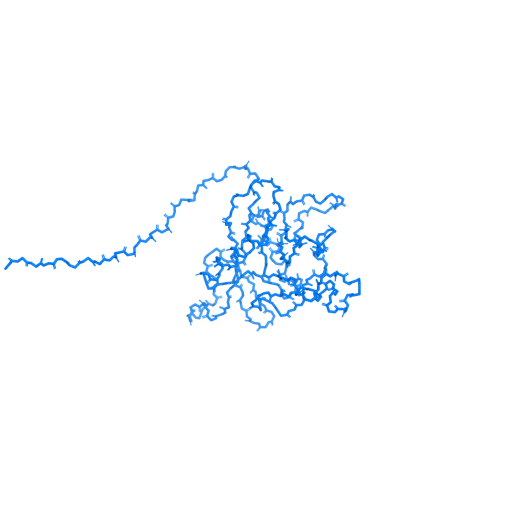VAL A 1 183 ? 6.967 7.020 4.568 1.00 85.25 183 VAL A C 1
ATOM 1452 O O . VAL A 1 183 ? 6.508 7.940 3.890 1.00 85.25 183 VAL A O 1
ATOM 1455 N N . LYS A 1 184 ? 7.288 7.161 5.855 1.00 83.62 184 LYS A N 1
ATOM 1456 C CA . LYS A 1 184 ? 7.202 8.415 6.608 1.00 83.62 184 LYS A CA 1
ATOM 1457 C C . LYS A 1 184 ? 8.488 8.668 7.384 1.00 83.62 184 LYS A C 1
ATOM 1459 O O . LYS A 1 184 ? 9.027 7.769 8.020 1.00 83.62 184 LYS A O 1
ATOM 1464 N N . GLY A 1 185 ? 8.932 9.923 7.387 1.00 69.06 185 GLY A N 1
ATOM 1465 C CA . GLY A 1 185 ? 10.078 10.370 8.184 1.00 69.06 185 GLY A CA 1
ATOM 1466 C C . GLY A 1 185 ? 11.434 10.239 7.487 1.00 69.06 185 GLY A C 1
ATOM 1467 O O . GLY A 1 185 ? 12.427 10.712 8.034 1.00 69.06 185 GLY A O 1
ATOM 1468 N N . GLU A 1 186 ? 11.501 9.678 6.272 1.00 62.25 186 GLU A N 1
ATOM 1469 C CA . GLU A 1 186 ? 12.721 9.758 5.464 1.00 62.25 186 GLU A CA 1
ATOM 1470 C C . GLU A 1 186 ? 12.895 11.183 4.909 1.00 62.25 186 GLU A C 1
ATOM 1472 O O . GLU A 1 186 ? 11.980 11.711 4.266 1.00 62.25 186 GLU A O 1
ATOM 1477 N N . PRO A 1 187 ? 14.052 11.836 5.124 1.00 51.91 187 PRO A N 1
ATOM 1478 C CA . PRO A 1 187 ? 14.374 13.057 4.410 1.00 51.91 187 PRO A CA 1
ATOM 1479 C C . PRO A 1 187 ? 14.570 12.704 2.936 1.00 51.91 187 PRO A C 1
ATOM 1481 O O . PRO A 1 187 ? 15.573 12.103 2.560 1.00 51.91 187 PRO A O 1
ATOM 1484 N N . ILE A 1 188 ? 13.612 13.080 2.092 1.00 53.47 188 ILE A N 1
ATOM 1485 C CA . ILE A 1 188 ? 13.804 13.029 0.645 1.00 53.47 188 ILE A CA 1
ATOM 1486 C C . ILE A 1 188 ? 14.900 14.047 0.302 1.00 53.47 188 ILE A C 1
ATOM 1488 O O . ILE A 1 188 ? 14.700 15.242 0.561 1.00 53.47 188 ILE A O 1
ATOM 1492 N N . PRO A 1 189 ? 16.038 13.623 -0.281 1.00 46.28 189 PRO A N 1
ATOM 1493 C CA . PRO A 1 189 ? 16.999 14.560 -0.842 1.00 46.28 189 PRO A CA 1
ATOM 1494 C C . PRO A 1 189 ? 16.250 15.408 -1.876 1.00 46.28 189 PRO A C 1
ATOM 1496 O O . PRO A 1 189 ? 15.664 14.864 -2.805 1.00 46.28 189 PRO A O 1
ATOM 1499 N N . ASP A 1 190 ? 16.211 16.723 -1.665 1.00 49.78 190 ASP A N 1
ATOM 1500 C CA . ASP A 1 190 ? 15.588 17.736 -2.534 1.00 49.78 190 ASP A CA 1
ATOM 1501 C C . ASP A 1 190 ? 14.080 18.025 -2.362 1.00 49.78 190 ASP A C 1
ATOM 1503 O O . ASP A 1 190 ? 13.567 18.928 -3.028 1.00 49.78 190 ASP A O 1
ATOM 1507 N N . ALA A 1 191 ? 13.357 17.389 -1.428 1.00 48.56 191 ALA A N 1
ATOM 1508 C CA . ALA A 1 191 ? 11.997 17.840 -1.100 1.00 48.56 191 ALA A CA 1
ATOM 1509 C C . ALA A 1 191 ? 12.024 18.873 0.035 1.00 48.56 191 ALA A C 1
ATOM 1511 O O . ALA A 1 191 ? 12.246 18.547 1.197 1.00 48.56 191 ALA A O 1
ATOM 1512 N N . ALA A 1 192 ? 11.705 20.131 -0.273 1.00 43.53 192 ALA A N 1
ATOM 1513 C CA . ALA A 1 192 ? 11.512 21.197 0.719 1.00 43.53 192 ALA A CA 1
ATOM 1514 C C . ALA A 1 192 ? 10.258 21.006 1.611 1.00 43.53 192 ALA A C 1
ATOM 1516 O O . ALA A 1 192 ? 9.785 21.961 2.226 1.00 43.53 192 ALA A O 1
ATOM 1517 N N . SER A 1 193 ? 9.677 19.801 1.652 1.00 43.69 193 SER A N 1
ATOM 1518 C CA . SER A 1 193 ? 8.405 19.529 2.314 1.00 43.69 193 SER A CA 1
ATOM 1519 C C . SER A 1 193 ? 8.609 18.582 3.500 1.00 43.69 193 SER A C 1
ATOM 1521 O O . SER A 1 193 ? 9.091 17.465 3.308 1.00 43.69 193 SER A O 1
ATOM 1523 N N . PRO A 1 194 ? 8.274 19.010 4.728 1.00 48.47 194 PRO A N 1
ATOM 1524 C CA . PRO A 1 194 ? 8.420 18.182 5.912 1.00 48.47 194 PRO A CA 1
ATOM 1525 C C . PRO A 1 194 ? 7.428 17.012 5.870 1.00 48.47 194 PRO A C 1
ATOM 1527 O O . PRO A 1 194 ? 6.247 17.215 5.621 1.00 48.47 194 PRO A O 1
ATOM 1530 N N . MET A 1 195 ? 7.919 15.805 6.157 1.00 52.47 195 MET A N 1
ATOM 1531 C CA . MET A 1 195 ? 7.181 14.683 6.767 1.00 52.47 195 MET A CA 1
ATOM 1532 C C . MET A 1 195 ? 5.883 14.186 6.108 1.00 52.47 195 MET A C 1
ATOM 1534 O O . MET A 1 195 ? 5.159 13.410 6.727 1.00 52.47 195 MET A O 1
ATOM 1538 N N . ASN A 1 196 ? 5.577 14.563 4.870 1.00 70.50 196 ASN A N 1
ATOM 1539 C CA . ASN A 1 196 ? 4.452 13.958 4.166 1.00 70.50 196 ASN A CA 1
ATOM 1540 C C . ASN A 1 196 ? 4.799 12.498 3.873 1.00 70.50 196 ASN A C 1
ATOM 1542 O O . ASN A 1 196 ? 5.915 12.202 3.468 1.00 70.50 196 ASN A O 1
ATOM 1546 N N . GLY A 1 197 ? 3.891 11.567 4.138 1.00 81.31 197 GLY A N 1
ATOM 1547 C CA . GLY A 1 197 ? 4.137 10.180 3.776 1.00 81.31 197 GLY A CA 1
ATOM 1548 C C . GLY A 1 197 ? 4.046 9.962 2.267 1.00 81.31 197 GLY A C 1
ATOM 1549 O O . GLY A 1 197 ? 3.276 10.657 1.591 1.00 81.31 197 GLY A O 1
ATOM 1550 N N . PHE A 1 198 ? 4.804 8.994 1.752 1.00 88.00 198 PHE A N 1
ATOM 1551 C CA . PHE A 1 198 ? 4.889 8.670 0.324 1.00 88.00 198 PHE A CA 1
ATOM 1552 C C . PHE A 1 198 ? 4.800 7.166 0.065 1.00 88.00 198 PHE A C 1
ATOM 1554 O O . PHE A 1 198 ? 5.089 6.359 0.938 1.00 88.00 198 PHE A O 1
ATOM 1561 N N . LEU A 1 199 ? 4.450 6.791 -1.161 1.00 89.56 199 LEU A N 1
ATOM 1562 C CA . LEU A 1 199 ? 4.463 5.420 -1.659 1.00 89.56 199 LEU A CA 1
ATOM 1563 C C . LEU A 1 199 ? 5.810 5.095 -2.315 1.00 89.56 199 LEU A C 1
ATOM 1565 O O . LEU A 1 199 ? 6.363 5.911 -3.059 1.00 89.56 199 LEU A O 1
ATOM 1569 N N . ARG A 1 200 ? 6.317 3.884 -2.084 1.00 89.12 200 ARG A N 1
ATOM 1570 C CA . ARG A 1 200 ? 7.567 3.363 -2.653 1.00 89.12 200 ARG A CA 1
ATOM 1571 C C . ARG A 1 200 ? 7.426 1.884 -2.997 1.00 89.12 200 ARG A C 1
ATOM 1573 O O . ARG A 1 200 ? 6.698 1.171 -2.314 1.00 89.12 200 ARG A O 1
ATOM 1580 N N . THR A 1 201 ? 8.131 1.416 -4.023 1.00 88.38 201 THR A N 1
ATOM 1581 C CA . THR A 1 201 ? 8.303 -0.026 -4.261 1.00 88.38 201 THR A CA 1
ATOM 1582 C C . THR A 1 201 ? 9.266 -0.642 -3.238 1.00 88.38 201 THR A C 1
ATOM 1584 O O . THR A 1 201 ? 10.198 0.021 -2.784 1.00 88.38 201 THR A O 1
ATOM 1587 N N . VAL A 1 202 ? 8.994 -1.888 -2.867 1.00 83.81 202 VAL A N 1
ATOM 1588 C CA . VAL A 1 202 ? 9.710 -2.727 -1.890 1.00 83.81 202 VAL A CA 1
ATOM 1589 C C . VAL A 1 202 ? 10.741 -3.585 -2.627 1.00 83.81 202 VAL A C 1
ATOM 1591 O O . VAL A 1 202 ? 10.338 -4.230 -3.589 1.00 83.81 202 VAL A O 1
ATOM 1594 N N . GLU A 1 203 ? 12.001 -3.619 -2.172 1.00 80.38 203 GLU A N 1
ATOM 1595 C CA . GLU A 1 203 ? 13.162 -4.165 -2.913 1.00 80.38 203 GLU A CA 1
ATOM 1596 C C . GLU A 1 203 ? 13.350 -5.691 -2.893 1.00 80.38 203 GLU A C 1
ATOM 1598 O O . GLU A 1 203 ? 13.031 -6.363 -1.887 1.00 80.38 203 GLU A O 1
#

Foldseek 3Di:
DDDDDDDDDDDDDDPDDDPDDDDDDPFAFAKFKWWDWPVPQDPPPDPDAPPQWDWDQDPVRTIITIHIGGDDRDDPDDFAAPVNLVVSQVVNVVVVTGFADDQDPVRVVVVQVVCVVVVVAHKYFHQKWFDPVQLDEDCDCPDCRHQFNRIDRHPCNYDGTDDSVQAQVVPPDSVAHTTKIWGWDDPRVPDPDHTGIGIYHGD

Radius of gyration: 19.84 Å; chains: 1; bounding box: 44×71×62 Å

Organism: NCBI:txid2777116

Sequence (203 aa):
MILSEKVSPDYTNDVSKDFLPFKNEQYMFTAVIQAADEATCSPDMNLECPEEWFRIDRSDSTVWCIFVSFLMDFEQYTLPTEAQWSTAEDACVASRTHLTGFEDLQEYNVFVDYMNDGKKDGQYFIGAKKKAECTTLDPVQTNPCGLLNAFTWFNGVATKPLISEKWAPGSPNFSNGDCVAYVKGEPIPDAASPMNGFLRTVE

Secondary structure (DSSP, 8-state):
--PPPPPP---------------S----EEEEEEEE-GGGS-SSS--PPPTTPEEEE-TTS-EEEEEEEEEE---TTPPP-HHHHHHHHHHHHHTT-EE---SSHHHHHHHHHHHHHTT--EEEEEEEEE-TT-SS-BSSTTSTTBTTTSEEEGGGS-SSPP-GGGBPTT---TTS-SEEEEEES---TT--S-S--EEEEE-

pLDDT: mean 71.24, std 20.65, range [27.14, 92.62]

InterPro domains:
  IPR001304 C-type lectin-like [PS50041] (77-185)
  IPR001304 C-type lectin-like [SM00034] (49-200)
  IPR016186 C-type lectin-like/link domain superfamily [G3DSA:3.10.100.10] (10-197)
  IPR016187 C-type lectin fold [SSF56436] (41-184)